Protein AF-0000000067789884 (afdb_homodimer)

Solvent-accessible surface area (backbone atoms only — not comparable to full-atom values): 16450 Å² total; per-residue (Å²): 125,86,71,76,70,55,71,71,69,65,64,46,50,73,68,52,44,54,49,39,55,49,56,52,46,54,50,50,53,19,48,59,32,35,32,69,19,35,45,62,39,51,63,68,36,42,29,80,82,62,21,34,38,45,42,49,85,41,87,60,74,42,70,42,46,67,63,51,49,52,52,43,59,73,47,46,66,68,43,41,36,92,56,69,47,81,42,76,73,44,70,54,72,44,75,56,30,34,38,40,38,33,36,40,37,32,62,37,85,78,50,77,45,47,28,42,37,40,38,32,33,32,55,55,89,94,38,77,22,29,36,32,42,36,45,33,60,50,26,51,77,77,54,84,65,65,63,72,77,66,72,106,126,85,71,75,69,56,70,71,69,64,64,46,49,72,69,51,44,54,50,40,53,50,56,50,47,55,52,49,54,19,48,58,32,34,31,68,19,35,43,63,37,50,62,69,36,40,30,79,83,63,20,34,38,44,42,48,88,38,88,60,74,43,69,42,46,69,62,50,49,53,52,43,59,73,46,46,66,70,43,38,37,94,56,68,47,82,42,76,73,43,70,54,72,45,74,57,31,33,37,39,37,32,36,40,39,31,62,38,84,83,48,78,45,48,29,43,35,41,38,32,34,35,54,55,90,96,39,77,24,29,37,32,41,35,46,35,60,50,28,51,75,79,53,83,63,65,63,70,80,67,70,109

pLDDT: mean 89.46, std 14.08, range [30.08, 98.81]

Foldseek 3Di:
DPPDAPPVLVPQDPVRVVVLVVVVVLVVVCVVCVQQQHNVSQLVQADQPWAWEAEPLDPDIDTHSVVVVVVSVVSRNPKHFPDKDWANWDWDDDDFKIKIWTWMFTDIPQDTATWTKIFIWGDDPNDIHTRYIYTHHDPCVPDDDPDPVRRD/DPPDAPPVLVPDDPVRVVVLVVVVVLVVVCVVCVQQQHNVSQLVQADQPWAWEAEPLDPDIDTHSVVVVVVSVVSRNPKHFPDKDWANWDWDDDDFKIKIWTWMFTDIPQDTATWTKIFIWGDDPPDIHTRYIYTHHDPCVPDDDDDPVRRD

Secondary structure (DSSP, 8-state):
------HHHHT--HHHHHHHHHHHHHHHHHHHHHTBT-THHHHHHB-TTT-EEEETT-SS-B--HHHHHHHHHHHTTT-BBS--EEEEEEEEEETTEEEEEEEEEEEBSS-EEEEEEEEEEEEETTEEEEEEEEEEESSGGG--PPPHHHH-/------HHHHT--HHHHHHHHHHHHHHHHHHHHHTBT-THHHHHHB-TTT-EEEETT-SS-B--HHHHHHHHHHHTTT-BBS--EEEEEEEEEETTEEEEEEEEEEEBSS-EEEEEEEEEEEEETTEEEEEEEEEEESSGGG--PPPHHHH-

InterPro domains:
  IPR027843 Domain of unknown function DUF4440 [PF14534] (26-130)
  IPR032710 NTF2-like domain superfamily [SSF54427] (23-140)

Structure (mmCIF, N/CA/C/O backbone):
data_AF-0000000067789884-model_v1
#
loop_
_entity.id
_entity.type
_entity.pdbx_description
1 polymer 'DUF4440 domain-containing protein'
#
loop_
_atom_site.group_PDB
_atom_site.id
_atom_site.type_symbol
_atom_site.label_atom_id
_atom_site.label_alt_id
_atom_site.label_comp_id
_atom_site.label_asym_id
_atom_site.label_entity_id
_atom_site.label_seq_id
_atom_site.pdbx_PDB_ins_code
_atom_site.Cartn_x
_atom_site.Cartn_y
_atom_site.Cartn_z
_atom_site.occupancy
_atom_site.B_iso_or_equiv
_atom_site.auth_seq_id
_atom_site.auth_comp_id
_atom_site.auth_asym_id
_atom_site.auth_atom_id
_atom_site.pdbx_PDB_model_num
ATOM 1 N N . MET A 1 1 ? -10.586 6.562 -26.203 1 31.23 1 MET A N 1
ATOM 2 C CA . MET A 1 1 ? -9.508 7.52 -26.438 1 31.23 1 MET A CA 1
ATOM 3 C C . MET A 1 1 ? -8.25 7.121 -25.672 1 31.23 1 MET A C 1
ATOM 5 O O . MET A 1 1 ? -8.328 6.574 -24.578 1 31.23 1 MET A O 1
ATOM 9 N N . SER A 1 2 ? -7.328 6.66 -26.328 1 40 2 SER A N 1
ATOM 10 C CA . SER A 1 2 ? -6.004 6.297 -25.844 1 40 2 SER A CA 1
ATOM 11 C C . SER A 1 2 ? -5.52 7.281 -24.781 1 40 2 SER A C 1
ATOM 13 O O . SER A 1 2 ? -5.348 8.469 -25.062 1 40 2 SER A O 1
ATOM 15 N N . HIS A 1 3 ? -5.973 7.348 -23.625 1 56.66 3 HIS A N 1
ATOM 16 C CA . HIS A 1 3 ? -5.605 8.398 -22.688 1 56.66 3 HIS A CA 1
ATOM 17 C C . HIS A 1 3 ? -4.094 8.477 -22.5 1 56.66 3 HIS A C 1
ATOM 19 O O . HIS A 1 3 ? -3.416 7.445 -22.438 1 56.66 3 HIS A O 1
ATOM 25 N N . ALA A 1 4 ? -3.596 9.555 -22.969 1 65.19 4 ALA A N 1
ATOM 26 C CA . ALA A 1 4 ? -2.17 9.844 -22.859 1 65.19 4 ALA A CA 1
ATOM 27 C C . ALA A 1 4 ? -1.636 9.516 -21.469 1 65.19 4 ALA A C 1
ATOM 29 O O . ALA A 1 4 ? -2.334 9.695 -20.469 1 65.19 4 ALA A O 1
ATOM 30 N N . LEU A 1 5 ? -0.525 8.656 -21.5 1 70.69 5 LEU A N 1
ATOM 31 C CA . LEU A 1 5 ? 0.146 8.336 -20.234 1 70.69 5 LEU A CA 1
ATOM 32 C C . LEU A 1 5 ? 0.482 9.609 -19.469 1 70.69 5 LEU A C 1
ATOM 34 O O . LEU A 1 5 ? 0.801 10.641 -20.062 1 70.69 5 LEU A O 1
ATOM 38 N N . PRO A 1 6 ? 0.275 9.578 -18.219 1 78.62 6 PRO A N 1
ATOM 39 C CA . PRO A 1 6 ? 0.767 10.68 -17.406 1 78.62 6 PRO A CA 1
ATOM 40 C C . PRO A 1 6 ? 2.24 10.992 -17.656 1 78.62 6 PRO A C 1
ATOM 42 O O . PRO A 1 6 ? 2.977 10.148 -18.156 1 78.62 6 PRO A O 1
ATOM 45 N N . ILE A 1 7 ? 2.652 12.195 -17.328 1 79.94 7 ILE A N 1
ATOM 46 C CA . ILE A 1 7 ? 3.973 12.727 -17.656 1 79.94 7 ILE A CA 1
ATOM 47 C C . ILE A 1 7 ? 5.051 11.805 -17.078 1 79.94 7 ILE A C 1
ATOM 49 O O . ILE A 1 7 ? 6.051 11.531 -17.75 1 79.94 7 ILE A O 1
ATOM 53 N N . TYR A 1 8 ? 4.941 11.328 -15.953 1 88.81 8 TYR A N 1
ATOM 54 C CA . TYR A 1 8 ? 5.938 10.461 -15.336 1 88.81 8 TYR A CA 1
ATOM 55 C C . TYR A 1 8 ? 6.172 9.211 -16.172 1 88.81 8 TYR A C 1
ATOM 57 O O . TYR A 1 8 ? 7.316 8.836 -16.438 1 88.81 8 TYR A O 1
ATOM 65 N N . GLU A 1 9 ? 5.117 8.555 -16.562 1 91.19 9 GLU A N 1
ATOM 66 C CA . GLU A 1 9 ? 5.223 7.316 -17.328 1 91.19 9 GLU A CA 1
ATOM 67 C C . GLU A 1 9 ? 5.77 7.578 -18.734 1 91.19 9 GLU A C 1
ATOM 69 O O . GLU A 1 9 ? 6.441 6.723 -19.312 1 91.19 9 GLU A O 1
ATOM 74 N N . GLN A 1 10 ? 5.465 8.758 -19.188 1 89.69 10 GLN A N 1
ATOM 75 C CA . GLN A 1 10 ? 5.984 9.148 -20.5 1 89.69 10 GLN A CA 1
ATOM 76 C C . GLN A 1 10 ? 7.504 9.273 -20.469 1 89.69 10 GLN A C 1
ATOM 78 O O . GLN A 1 10 ? 8.164 9.102 -21.5 1 89.69 10 GLN A O 1
ATOM 83 N N . ASN A 1 11 ? 8.031 9.57 -19.312 1 91.25 11 ASN A N 1
ATOM 84 C CA . ASN A 1 11 ? 9.453 9.859 -19.203 1 91.25 11 ASN A CA 1
ATOM 85 C C . ASN A 1 11 ? 10.25 8.625 -18.797 1 91.25 11 ASN A C 1
ATOM 87 O O . ASN A 1 11 ? 11.43 8.719 -18.469 1 91.25 11 ASN A O 1
ATOM 91 N N . TYR A 1 12 ? 9.57 7.477 -18.875 1 93.62 12 TYR A N 1
ATOM 92 C CA . TYR A 1 12 ? 10.328 6.246 -18.672 1 93.62 12 TYR A CA 1
ATOM 93 C C . TYR A 1 12 ? 11.477 6.145 -19.672 1 93.62 12 TYR A C 1
ATOM 95 O O . TYR A 1 12 ? 11.297 6.426 -20.859 1 93.62 12 TYR A O 1
ATOM 103 N N . SER A 1 13 ? 12.664 5.781 -19.188 1 95 13 SER A N 1
ATOM 104 C CA . SER A 1 13 ? 13.703 5.344 -20.125 1 95 13 SER A CA 1
ATOM 105 C C . SER A 1 13 ? 13.297 4.055 -20.828 1 95 13 SER A C 1
ATOM 107 O O . SER A 1 13 ? 12.312 3.416 -20.453 1 95 13 SER A O 1
ATOM 109 N N . ASP A 1 14 ? 14.039 3.619 -21.797 1 96.06 14 ASP A N 1
ATOM 110 C CA . ASP A 1 14 ? 13.75 2.371 -22.484 1 96.06 14 ASP A CA 1
ATOM 111 C C . ASP A 1 14 ? 13.797 1.183 -21.531 1 96.06 14 ASP A C 1
ATOM 113 O O . ASP A 1 14 ? 12.953 0.289 -21.594 1 96.06 14 ASP A O 1
ATOM 117 N N . GLU A 1 15 ? 14.789 1.233 -20.688 1 95.12 15 GLU A N 1
ATOM 118 C CA . GLU A 1 15 ? 14.938 0.163 -19.703 1 95.12 15 GLU A CA 1
ATOM 119 C C . GLU A 1 15 ? 13.766 0.154 -18.719 1 95.12 15 GLU A C 1
ATOM 121 O O . GLU A 1 15 ? 13.234 -0.908 -18.391 1 95.12 15 GLU A O 1
ATOM 126 N N . GLU A 1 16 ? 13.383 1.316 -18.281 1 94.94 16 GLU A N 1
ATOM 127 C CA . GLU A 1 16 ? 12.258 1.436 -17.359 1 94.94 16 GLU A CA 1
ATOM 128 C C . GLU A 1 16 ? 10.953 0.99 -18.016 1 94.94 16 GLU A C 1
ATOM 130 O O . GLU A 1 16 ? 10.125 0.342 -17.375 1 94.94 16 GLU A O 1
ATOM 135 N N . ARG A 1 17 ? 10.805 1.32 -19.234 1 96.81 17 ARG A N 1
ATOM 136 C CA . ARG A 1 17 ? 9.594 0.948 -19.969 1 96.81 17 ARG A CA 1
ATOM 137 C C . ARG A 1 17 ? 9.508 -0.564 -20.141 1 96.81 17 ARG A C 1
ATOM 139 O O . ARG A 1 17 ? 8.438 -1.152 -19.969 1 96.81 17 ARG A O 1
ATOM 146 N N . THR A 1 18 ? 10.594 -1.149 -20.516 1 97.56 18 THR A N 1
ATOM 147 C CA . THR A 1 18 ? 10.633 -2.6 -20.672 1 97.56 18 THR A CA 1
ATOM 148 C C . THR A 1 18 ? 10.289 -3.289 -19.359 1 97.56 18 THR A C 1
ATOM 150 O O . THR A 1 18 ? 9.492 -4.223 -19.328 1 97.56 18 THR A O 1
ATOM 153 N N . LEU A 1 19 ? 10.883 -2.811 -18.312 1 97.31 19 LEU A N 1
ATOM 154 C CA . LEU A 1 19 ? 10.617 -3.367 -16.984 1 97.31 19 LEU A CA 1
ATOM 155 C C . LEU A 1 19 ? 9.156 -3.17 -16.594 1 97.31 19 LEU A C 1
ATOM 157 O O . LEU A 1 19 ? 8.508 -4.098 -16.109 1 97.31 19 LEU A O 1
ATOM 161 N N . ALA A 1 20 ? 8.672 -1.975 -16.812 1 97.69 20 ALA A N 1
ATOM 162 C CA . ALA A 1 20 ? 7.285 -1.671 -16.484 1 97.69 20 ALA A CA 1
ATOM 163 C C . ALA A 1 20 ? 6.332 -2.607 -17.219 1 97.69 20 ALA A C 1
ATOM 165 O O . ALA A 1 20 ? 5.418 -3.178 -16.609 1 97.69 20 ALA A O 1
ATOM 166 N N . ASN A 1 21 ? 6.555 -2.781 -18.469 1 98 21 ASN A N 1
ATOM 167 C CA . ASN A 1 21 ? 5.715 -3.676 -19.25 1 98 21 ASN A CA 1
ATOM 168 C C . ASN A 1 21 ? 5.77 -5.105 -18.719 1 98 21 ASN A C 1
ATOM 170 O O . ASN A 1 21 ? 4.746 -5.793 -18.672 1 98 21 ASN A O 1
ATOM 174 N N . HIS A 1 22 ? 6.902 -5.473 -18.344 1 98.38 22 HIS A N 1
ATOM 175 C CA . HIS A 1 22 ? 7.07 -6.828 -17.828 1 98.38 22 HIS A CA 1
ATOM 176 C C . HIS A 1 22 ? 6.312 -7.02 -16.516 1 98.38 22 HIS A C 1
ATOM 178 O O . HIS A 1 22 ? 5.527 -7.961 -16.391 1 98.38 22 HIS A O 1
ATOM 184 N N . LEU A 1 23 ? 6.508 -6.164 -15.539 1 98.56 23 LEU A N 1
ATOM 185 C CA . LEU A 1 23 ? 5.891 -6.289 -14.219 1 98.56 23 LEU A CA 1
ATOM 186 C C . LEU A 1 23 ? 4.379 -6.121 -14.312 1 98.56 23 LEU A C 1
ATOM 188 O O . LEU A 1 23 ? 3.629 -6.84 -13.641 1 98.56 23 LEU A O 1
ATOM 192 N N . ILE A 1 24 ? 3.936 -5.191 -15.109 1 98.62 24 ILE A N 1
ATOM 193 C CA . ILE A 1 24 ? 2.506 -5.023 -15.344 1 98.62 24 ILE A CA 1
ATOM 194 C C . ILE A 1 24 ? 1.939 -6.285 -15.984 1 98.62 24 ILE A C 1
ATOM 196 O O . ILE A 1 24 ? 0.845 -6.734 -15.633 1 98.62 24 ILE A O 1
ATOM 200 N N . GLY A 1 25 ? 2.688 -6.832 -16.891 1 98.75 25 GLY A N 1
ATOM 201 C CA . GLY A 1 25 ? 2.279 -8.086 -17.5 1 98.75 25 GLY A CA 1
ATOM 202 C C . GLY A 1 25 ? 2.125 -9.219 -16.5 1 98.75 25 GLY A C 1
ATOM 203 O O . GLY A 1 25 ? 1.188 -10.016 -16.609 1 98.75 25 GLY A O 1
ATOM 204 N N . LEU A 1 26 ? 3.047 -9.328 -15.586 1 98.69 26 LEU A N 1
ATOM 205 C CA . LEU A 1 26 ? 2.943 -10.336 -14.539 1 98.69 26 LEU A CA 1
ATOM 206 C C . LEU A 1 26 ? 1.671 -10.141 -13.719 1 98.69 26 LEU A C 1
ATOM 208 O O . LEU A 1 26 ? 0.945 -11.102 -13.453 1 98.69 26 LEU A O 1
ATOM 212 N N . GLU A 1 27 ? 1.396 -8.938 -13.336 1 98.81 27 GLU A N 1
ATOM 213 C CA . GLU A 1 27 ? 0.198 -8.617 -12.57 1 98.81 27 GLU A CA 1
ATOM 214 C C . GLU A 1 27 ? -1.067 -8.945 -13.359 1 98.81 27 GLU A C 1
ATOM 216 O O . GLU A 1 27 ? -1.979 -9.586 -12.836 1 98.81 27 GLU A O 1
ATOM 221 N N . LYS A 1 28 ? -1.119 -8.531 -14.586 1 98.69 28 LYS A N 1
ATOM 222 C CA . LYS A 1 28 ? -2.299 -8.766 -15.414 1 98.69 28 LYS A CA 1
ATOM 223 C C . LYS A 1 28 ? -2.523 -10.258 -15.648 1 98.69 28 LYS A C 1
ATOM 225 O O . LYS A 1 28 ? -3.666 -10.719 -15.688 1 98.69 28 LYS A O 1
ATOM 230 N N . SER A 1 29 ? -1.442 -10.977 -15.82 1 98.69 29 SER A N 1
ATOM 231 C CA . SER A 1 29 ? -1.564 -12.422 -15.969 1 98.69 29 SER A CA 1
ATOM 232 C C . SER A 1 29 ? -2.186 -13.055 -14.734 1 98.69 29 SER A C 1
ATOM 234 O O . SER A 1 29 ? -3.021 -13.953 -14.844 1 98.69 29 SER A O 1
ATOM 236 N N . ALA A 1 30 ? -1.765 -12.625 -13.586 1 98.44 30 ALA A N 1
ATOM 237 C CA . ALA A 1 30 ? -2.34 -13.125 -12.344 1 98.44 30 ALA A CA 1
ATOM 238 C C . ALA A 1 30 ? -3.811 -12.727 -12.219 1 98.44 30 ALA A C 1
ATOM 240 O O . ALA A 1 30 ? -4.648 -13.547 -11.828 1 98.44 30 ALA A O 1
ATOM 241 N N . LEU A 1 31 ? -4.152 -11.531 -12.586 1 98.25 31 LEU A N 1
ATOM 242 C CA . LEU A 1 31 ? -5.523 -11.031 -12.523 1 98.25 31 LEU A CA 1
ATOM 243 C C . LEU A 1 31 ? -6.422 -11.82 -13.477 1 98.25 31 LEU A C 1
ATOM 245 O O . LEU A 1 31 ? -7.551 -12.164 -13.133 1 98.25 31 LEU A O 1
ATOM 249 N N . ASP A 1 32 ? -5.914 -12.047 -14.688 1 98.19 32 ASP A N 1
ATOM 250 C CA . ASP A 1 32 ? -6.672 -12.812 -15.672 1 98.19 32 ASP A CA 1
ATOM 251 C C . ASP A 1 32 ? -7.074 -14.172 -15.117 1 98.19 32 ASP A C 1
ATOM 253 O O . ASP A 1 32 ? -8.219 -14.609 -15.289 1 98.19 32 ASP A O 1
ATOM 257 N N . LYS A 1 33 ? -6.156 -14.805 -14.469 1 98 33 LYS A N 1
ATOM 258 C CA . LYS A 1 33 ? -6.449 -16.094 -13.836 1 98 33 LYS A CA 1
ATOM 259 C C . LYS A 1 33 ? -7.41 -15.914 -12.664 1 98 33 LYS A C 1
ATOM 261 O O . LYS A 1 33 ? -8.375 -16.672 -12.531 1 98 33 LYS A O 1
ATOM 266 N N . TRP A 1 34 ? -7.141 -14.945 -11.844 1 96.56 34 TRP A N 1
ATOM 267 C CA . TRP A 1 34 ? -7.934 -14.664 -10.656 1 96.56 34 TRP A CA 1
ATOM 268 C C . TRP A 1 34 ? -9.414 -14.539 -11 1 96.56 34 TRP A C 1
ATOM 270 O O . TRP A 1 34 ? -10.258 -15.18 -10.383 1 96.56 34 TRP A O 1
ATOM 280 N N . PHE A 1 35 ? -9.734 -13.828 -12.031 1 96.94 35 PHE A N 1
ATOM 281 C CA . PHE A 1 35 ? -11.117 -13.523 -12.383 1 96.94 35 PHE A CA 1
ATOM 282 C C . PHE A 1 35 ? -11.742 -14.68 -13.172 1 96.94 35 PHE A C 1
ATOM 284 O O . PHE A 1 35 ? -12.891 -14.594 -13.602 1 96.94 35 PHE A O 1
ATOM 291 N N . LYS A 1 36 ? -11.047 -15.734 -13.375 1 97 36 LYS A N 1
ATOM 292 C CA . LYS A 1 36 ? -11.57 -16.984 -13.914 1 97 36 LYS A CA 1
ATOM 293 C C . LYS A 1 36 ? -11.617 -18.062 -12.844 1 97 36 LYS A C 1
ATOM 295 O O . LYS A 1 36 ? -11.711 -19.266 -13.156 1 97 36 LYS A O 1
ATOM 300 N N . GLY A 1 37 ? -11.391 -17.641 -11.625 1 95.69 37 GLY A N 1
ATOM 301 C CA . GLY A 1 37 ? -11.5 -18.531 -10.477 1 95.69 37 GLY A CA 1
ATOM 302 C C . GLY A 1 37 ? -10.219 -19.297 -10.188 1 95.69 37 GLY A C 1
ATOM 303 O O . GLY A 1 37 ? -10.227 -20.281 -9.445 1 95.69 37 GLY A O 1
ATOM 304 N N . ASP A 1 38 ? -9.141 -18.906 -10.805 1 97.69 38 ASP A N 1
ATOM 305 C CA . ASP A 1 38 ? -7.84 -19.562 -10.68 1 97.69 38 ASP A CA 1
ATOM 306 C C . ASP A 1 38 ? -6.875 -18.703 -9.852 1 97.69 38 ASP A C 1
ATOM 308 O O . ASP A 1 38 ? -6.371 -17.688 -10.328 1 97.69 38 ASP A O 1
ATOM 312 N N . THR A 1 39 ? -6.52 -19.141 -8.633 1 96.94 39 THR A N 1
ATOM 313 C CA . THR A 1 39 ? -5.688 -18.344 -7.73 1 96.94 39 THR A CA 1
ATOM 314 C C . THR A 1 39 ? -4.211 -18.656 -7.945 1 96.94 39 THR A C 1
ATOM 316 O O . THR A 1 39 ? -3.344 -18.047 -7.316 1 96.94 39 THR A O 1
ATOM 319 N N . SER A 1 40 ? -3.863 -19.562 -8.852 1 97.06 40 SER A N 1
ATOM 320 C CA . SER A 1 40 ? -2.49 -20.031 -9.008 1 97.06 40 SER A CA 1
ATOM 321 C C . SER A 1 40 ? -1.586 -18.922 -9.531 1 97.06 40 SER A C 1
ATOM 323 O O . SER A 1 40 ? -0.373 -18.953 -9.312 1 97.06 40 SER A O 1
ATOM 325 N N . GLY A 1 41 ? -2.123 -17.953 -10.266 1 97.56 41 GLY A N 1
ATOM 326 C CA . GLY A 1 41 ? -1.33 -16.828 -10.719 1 97.56 41 GLY A CA 1
ATOM 327 C C . GLY A 1 41 ? -0.678 -16.062 -9.586 1 97.56 41 GLY A C 1
ATOM 328 O O . GLY A 1 41 ? 0.53 -15.82 -9.609 1 97.56 41 GLY A O 1
ATOM 329 N N . TYR A 1 42 ? -1.474 -15.734 -8.562 1 97.19 42 TYR A N 1
ATOM 330 C CA . TYR A 1 42 ? -0.942 -15.008 -7.418 1 97.19 42 TYR A CA 1
ATOM 331 C C . TYR A 1 42 ? -0.094 -15.914 -6.539 1 97.19 42 TYR A C 1
ATOM 333 O O . TYR A 1 42 ? 0.911 -15.477 -5.973 1 97.19 42 TYR A O 1
ATOM 341 N N . GLU A 1 43 ? -0.525 -17.141 -6.469 1 95.31 43 GLU A N 1
ATOM 342 C CA . GLU A 1 43 ? 0.284 -18.078 -5.707 1 95.31 43 GLU A CA 1
ATOM 343 C C . GLU A 1 43 ? 1.709 -18.156 -6.246 1 95.31 43 GLU A C 1
ATOM 345 O O . GLU A 1 43 ? 2.67 -18.219 -5.477 1 95.31 43 GLU A O 1
ATOM 350 N N . SER A 1 44 ? 1.835 -18.141 -7.504 1 95 44 SER A N 1
ATOM 351 C CA . SER A 1 44 ? 3.143 -18.219 -8.148 1 95 44 SER A CA 1
ATOM 352 C C . SER A 1 44 ? 3.867 -16.875 -8.086 1 95 44 SER A C 1
ATOM 354 O O . SER A 1 44 ? 5.098 -16.828 -8.016 1 95 44 SER A O 1
ATOM 356 N N . LEU A 1 45 ? 3.189 -15.789 -8.094 1 97.06 45 LEU A N 1
ATOM 357 C CA . LEU A 1 45 ? 3.754 -14.445 -8.188 1 97.06 45 LEU A CA 1
ATOM 358 C C . LEU A 1 45 ? 4.258 -13.977 -6.828 1 97.06 45 LEU A C 1
ATOM 360 O O . LEU A 1 45 ? 5.25 -13.25 -6.746 1 97.06 45 LEU A O 1
ATOM 364 N N . TRP A 1 46 ? 3.605 -14.352 -5.754 1 96.5 46 TRP A N 1
ATOM 365 C CA . TRP A 1 46 ? 3.953 -13.883 -4.418 1 96.5 46 TRP A CA 1
ATOM 366 C C . TRP A 1 46 ? 5.172 -14.625 -3.881 1 96.5 46 TRP A C 1
ATOM 368 O O . TRP A 1 46 ? 5.312 -15.828 -4.086 1 96.5 46 TRP A O 1
ATOM 378 N N . SER A 1 47 ? 6.023 -13.93 -3.246 1 95.44 47 SER A N 1
ATOM 379 C CA . SER A 1 47 ? 7.277 -14.477 -2.738 1 95.44 47 SER A CA 1
ATOM 380 C C . SER A 1 47 ? 7.031 -15.484 -1.621 1 95.44 47 SER A C 1
ATOM 382 O O . SER A 1 47 ? 6.258 -15.219 -0.699 1 95.44 47 SER A O 1
ATOM 384 N N . GLU A 1 48 ? 7.695 -16.531 -1.609 1 91.5 48 GLU A N 1
ATOM 385 C CA . GLU A 1 48 ? 7.641 -17.516 -0.525 1 91.5 48 GLU A CA 1
ATOM 386 C C . GLU A 1 48 ? 8.602 -17.141 0.598 1 91.5 48 GLU A C 1
ATOM 388 O O . GLU A 1 48 ? 8.516 -17.688 1.702 1 91.5 48 GLU A O 1
ATOM 393 N N . ARG A 1 49 ? 9.414 -16.203 0.342 1 87.75 49 ARG A N 1
ATOM 394 C CA . ARG A 1 49 ? 10.5 -15.883 1.266 1 87.75 49 ARG A CA 1
ATOM 395 C C . ARG A 1 49 ? 10.102 -14.758 2.219 1 87.75 49 ARG A C 1
ATOM 397 O O . ARG A 1 49 ? 10.422 -14.805 3.408 1 87.75 49 ARG A O 1
ATOM 404 N N .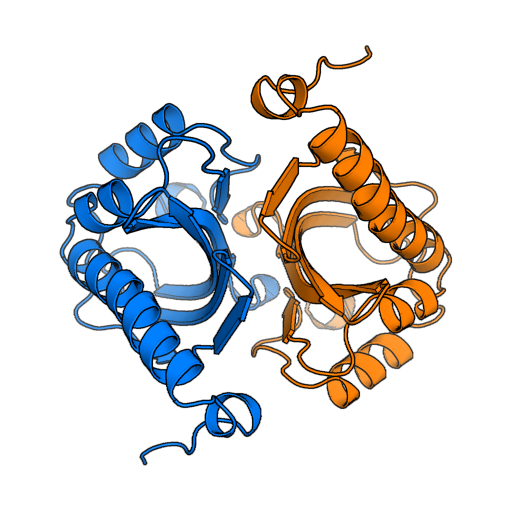 SER A 1 50 ? 9.391 -13.773 1.738 1 87.06 50 SER A N 1
ATOM 405 C CA . SER A 1 50 ? 9.203 -12.586 2.568 1 87.06 50 SER A CA 1
ATOM 406 C C . SER A 1 50 ? 7.887 -11.891 2.238 1 87.06 50 SER A C 1
ATOM 408 O O . SER A 1 50 ? 7.785 -10.664 2.34 1 87.06 50 SER A O 1
ATOM 410 N N . PHE A 1 51 ? 6.895 -12.555 2.059 1 93.56 51 PHE A N 1
ATOM 411 C CA . PHE A 1 51 ? 5.648 -11.961 1.598 1 93.56 51 PHE A CA 1
ATOM 412 C C . PHE A 1 51 ? 4.828 -11.438 2.773 1 93.56 51 PHE A C 1
ATOM 414 O O . PHE A 1 51 ? 4.734 -12.094 3.811 1 93.56 51 PHE A O 1
ATOM 421 N N . THR A 1 52 ? 4.23 -10.211 2.566 1 95.88 52 THR A N 1
ATOM 422 C CA . THR A 1 52 ? 3.244 -9.656 3.484 1 95.88 52 THR A CA 1
ATOM 423 C C . THR A 1 52 ? 2.018 -9.156 2.723 1 95.88 52 THR A C 1
ATOM 425 O O . THR A 1 52 ? 2.096 -8.883 1.521 1 95.88 52 THR A O 1
ATOM 428 N N . TYR A 1 53 ? 0.893 -9.078 3.486 1 95.94 53 TYR A N 1
ATOM 429 C CA . TYR A 1 53 ? -0.374 -8.852 2.801 1 95.94 53 TYR A CA 1
ATOM 430 C C . TYR A 1 53 ? -1.314 -8.016 3.658 1 95.94 53 TYR A C 1
ATOM 432 O O . TYR A 1 53 ? -1.491 -8.289 4.848 1 95.94 53 TYR A O 1
ATOM 440 N N . PHE A 1 54 ? -1.857 -6.906 3.01 1 96.19 54 PHE A N 1
ATOM 441 C CA . PHE A 1 54 ? -2.988 -6.164 3.553 1 96.19 54 PHE A CA 1
ATOM 442 C C . PHE A 1 54 ? -4.203 -6.281 2.643 1 96.19 54 PHE A C 1
ATOM 444 O O . PHE A 1 54 ? -4.086 -6.156 1.421 1 96.19 54 PHE A O 1
ATOM 451 N N . ASP A 1 55 ? -5.352 -6.48 3.312 1 91.25 55 ASP A N 1
ATOM 452 C CA . ASP A 1 55 ? -6.633 -6.43 2.611 1 91.25 55 ASP A CA 1
ATOM 453 C C . ASP A 1 55 ? -7.746 -5.949 3.539 1 91.25 55 ASP A C 1
ATOM 455 O O . ASP A 1 55 ? -7.551 -5.852 4.75 1 91.25 55 ASP A O 1
ATOM 459 N N . ALA A 1 56 ? -8.891 -5.578 2.914 1 80 56 ALA A N 1
ATOM 460 C CA . ALA A 1 56 ? -10.016 -5.039 3.676 1 80 56 ALA A CA 1
ATOM 461 C C . ALA A 1 56 ? -10.633 -6.105 4.57 1 80 56 ALA A C 1
ATOM 463 O O . ALA A 1 56 ? -11.305 -5.789 5.559 1 80 56 ALA A O 1
ATOM 464 N N . VAL A 1 57 ? -10.344 -7.332 4.328 1 76.62 57 VAL A N 1
ATOM 465 C CA . VAL A 1 57 ? -11.062 -8.383 5.035 1 76.62 57 VAL A CA 1
ATOM 466 C C . VAL A 1 57 ? -10.242 -8.859 6.23 1 76.62 57 VAL A C 1
ATOM 468 O O . VAL A 1 57 ? -10.742 -9.578 7.098 1 76.62 57 VAL A O 1
ATOM 471 N N . VAL A 1 58 ? -8.945 -8.484 6.281 1 82.62 58 VAL A N 1
ATOM 472 C CA . VAL A 1 58 ? -8.109 -8.93 7.395 1 82.62 58 VAL A CA 1
ATOM 473 C C . VAL A 1 58 ? -7.891 -7.773 8.367 1 82.62 58 VAL A C 1
ATOM 475 O O . VAL A 1 58 ? -7.727 -6.621 7.953 1 82.62 58 VAL A O 1
ATOM 478 N N . THR A 1 59 ? -7.832 -8.062 9.656 1 88.88 59 THR A N 1
ATOM 479 C CA . THR A 1 59 ? -7.641 -7.051 10.688 1 88.88 59 THR A CA 1
ATOM 480 C C . THR A 1 59 ? -6.156 -6.84 10.969 1 88.88 59 THR A C 1
ATOM 482 O O . THR A 1 59 ? -5.754 -5.789 11.477 1 88.88 59 THR A O 1
ATOM 485 N N . GLU A 1 60 ? -5.367 -7.859 10.703 1 92.31 60 GLU A N 1
ATOM 486 C CA . GLU A 1 60 ? -3.92 -7.785 10.867 1 92.31 60 GLU A CA 1
ATOM 487 C C . GLU A 1 60 ? -3.195 -8.156 9.578 1 92.31 60 GLU A C 1
ATOM 489 O O . GLU A 1 60 ? -3.742 -8.875 8.734 1 92.31 60 GLU A O 1
ATOM 494 N N . ARG A 1 61 ? -2.033 -7.594 9.516 1 95.12 61 ARG A N 1
ATOM 495 C CA . ARG A 1 61 ? -1.221 -7.949 8.359 1 95.12 61 ARG A CA 1
ATOM 496 C C . ARG A 1 61 ? -0.939 -9.445 8.328 1 95.12 61 ARG A C 1
ATOM 498 O O . ARG A 1 61 ? -0.625 -10.047 9.359 1 95.12 61 ARG A O 1
ATOM 505 N N . VAL A 1 62 ? -1.076 -10.055 7.145 1 93.06 62 VAL A N 1
ATOM 506 C CA . VAL A 1 62 ? -0.637 -11.43 6.965 1 93.06 62 VAL A CA 1
ATOM 507 C C . VAL A 1 62 ? 0.865 -11.469 6.691 1 93.06 62 VAL A C 1
ATOM 509 O O . VAL A 1 62 ? 1.347 -10.82 5.758 1 93.06 62 VAL A O 1
ATOM 512 N N . ASP A 1 63 ? 1.642 -12.305 7.391 1 90.88 63 ASP A N 1
ATOM 513 C CA . ASP A 1 63 ? 3.098 -12.188 7.371 1 90.88 63 ASP A CA 1
ATOM 514 C C . ASP A 1 63 ? 3.74 -13.461 6.824 1 90.88 63 ASP A C 1
ATOM 516 O O . ASP A 1 63 ? 4.969 -13.555 6.746 1 90.88 63 ASP A O 1
ATOM 520 N N . ASP A 1 64 ? 2.947 -14.383 6.562 1 82.44 64 ASP A N 1
ATOM 521 C CA . ASP A 1 64 ? 3.625 -15.602 6.125 1 82.44 64 ASP A CA 1
ATOM 522 C C . ASP A 1 64 ? 2.895 -16.234 4.945 1 82.44 64 ASP A C 1
ATOM 524 O O . ASP A 1 64 ? 1.672 -16.125 4.828 1 82.44 64 ASP A O 1
ATOM 528 N N . TYR A 1 65 ? 3.707 -16.875 4.219 1 84.38 65 TYR A N 1
ATOM 529 C CA . TYR A 1 65 ? 3.252 -17.453 2.959 1 84.38 65 TYR A CA 1
ATOM 530 C C . TYR A 1 65 ? 2.236 -18.562 3.201 1 84.38 65 TYR A C 1
ATOM 532 O O . TYR A 1 65 ? 1.271 -18.703 2.447 1 84.38 65 TYR A O 1
ATOM 540 N N . GLU A 1 66 ? 2.346 -19.281 4.258 1 86.69 66 GLU A N 1
ATOM 541 C CA . GLU A 1 66 ? 1.423 -20.375 4.52 1 86.69 66 GLU A CA 1
ATOM 542 C C . GLU A 1 66 ? 0.008 -19.859 4.77 1 86.69 66 GLU A C 1
ATOM 544 O O . GLU A 1 66 ? -0.963 -20.438 4.273 1 86.69 66 GLU A O 1
ATOM 549 N N . THR A 1 67 ? -0.081 -18.812 5.57 1 89 67 THR A N 1
ATOM 550 C CA . THR A 1 67 ? -1.381 -18.219 5.859 1 89 67 THR A CA 1
ATOM 551 C C . THR A 1 67 ? -2.021 -17.688 4.582 1 89 67 THR A C 1
ATOM 553 O O . THR A 1 67 ? -3.209 -17.906 4.336 1 89 67 THR A O 1
ATOM 556 N N . ILE A 1 68 ? -1.24 -17.062 3.768 1 89.88 68 ILE A N 1
ATOM 557 C CA . ILE A 1 68 ? -1.805 -16.469 2.562 1 89.88 68 ILE A CA 1
ATOM 558 C C . ILE A 1 68 ? -2.174 -17.562 1.567 1 89.88 68 ILE A C 1
ATOM 560 O O . ILE A 1 68 ? -3.16 -17.438 0.836 1 89.88 68 ILE A O 1
ATOM 564 N N . LYS A 1 69 ? -1.41 -18.578 1.528 1 89.75 69 LYS A N 1
ATOM 565 C CA . LYS A 1 69 ? -1.741 -19.703 0.676 1 89.75 69 LYS A CA 1
ATOM 566 C C . LYS A 1 69 ? -3.092 -20.312 1.06 1 89.75 69 LYS A C 1
ATOM 568 O O . LYS A 1 69 ? -3.898 -20.641 0.19 1 89.75 69 LYS A O 1
ATOM 573 N N . ALA A 1 70 ? -3.297 -20.484 2.32 1 90.44 70 ALA A N 1
ATOM 574 C CA . ALA A 1 70 ? -4.582 -20.984 2.799 1 90.44 70 ALA A CA 1
ATOM 575 C C . ALA A 1 70 ? -5.723 -20.047 2.393 1 90.44 70 ALA A C 1
ATOM 577 O O . ALA A 1 70 ? -6.797 -20.5 1.997 1 90.44 70 ALA A O 1
ATOM 578 N N . PHE A 1 71 ? -5.465 -18.828 2.473 1 88.31 71 PHE A N 1
ATOM 579 C CA . PHE A 1 71 ? -6.438 -17.828 2.047 1 88.31 71 PHE A CA 1
ATOM 580 C C . PHE A 1 71 ? -6.746 -17.969 0.562 1 88.31 71 PHE A C 1
ATOM 582 O O . PHE A 1 71 ? -7.914 -18.016 0.167 1 88.31 71 PHE A O 1
ATOM 589 N N . LEU A 1 72 ? -5.746 -18.109 -0.262 1 91.75 72 LEU A N 1
ATOM 590 C CA . LEU A 1 72 ? -5.922 -18.281 -1.699 1 91.75 72 LEU A CA 1
ATOM 591 C C . LEU A 1 72 ? -6.738 -19.531 -1.993 1 91.75 72 LEU A C 1
ATOM 593 O O . LEU A 1 72 ? -7.633 -19.516 -2.844 1 91.75 72 LEU A O 1
ATOM 597 N N . LYS A 1 73 ? -6.43 -20.594 -1.285 1 92.44 73 LYS A N 1
ATOM 598 C CA . LYS A 1 73 ? -7.156 -21.844 -1.466 1 92.44 73 LYS A CA 1
ATOM 599 C C . LYS A 1 73 ? -8.633 -21.672 -1.131 1 92.44 73 LYS A C 1
ATOM 601 O O . LYS A 1 73 ? -9.5 -22.234 -1.808 1 92.44 73 LYS A O 1
ATOM 606 N N . SER A 1 74 ? -8.891 -20.922 -0.169 1 90.62 74 SER A N 1
ATOM 607 C CA . SER A 1 74 ? -10.266 -20.719 0.274 1 90.62 74 SER A CA 1
ATOM 608 C C . SER A 1 74 ? -11.078 -19.953 -0.767 1 90.62 74 SER A C 1
ATOM 610 O O . SER A 1 74 ? -12.305 -20.047 -0.804 1 90.62 74 SER A O 1
ATOM 612 N N . ILE A 1 75 ? -10.461 -19.172 -1.614 1 89 75 ILE A N 1
ATOM 613 C CA . ILE A 1 75 ? -11.133 -18.344 -2.611 1 89 75 ILE A CA 1
ATOM 614 C C . ILE A 1 75 ? -11.117 -19.062 -3.965 1 89 75 ILE A C 1
ATOM 616 O O . ILE A 1 75 ? -11.875 -18.688 -4.871 1 89 75 ILE A O 1
ATOM 620 N N . ASP A 1 76 ? -10.289 -20.047 -4.102 1 93.44 76 ASP A N 1
ATOM 621 C CA . ASP A 1 76 ? -10.094 -20.734 -5.371 1 93.44 76 ASP A CA 1
ATOM 622 C C . ASP A 1 76 ? -11.422 -21.25 -5.926 1 93.44 76 ASP A C 1
ATOM 624 O O . ASP A 1 76 ? -12.211 -21.859 -5.195 1 93.44 76 ASP A O 1
ATOM 628 N N . GLY A 1 77 ? -11.68 -20.875 -7.188 1 93.5 77 GLY A N 1
ATOM 629 C CA . GLY A 1 77 ? -12.867 -21.328 -7.898 1 93.5 77 GLY A CA 1
ATOM 630 C C . GLY A 1 77 ? -14.117 -20.547 -7.531 1 93.5 77 GLY A C 1
ATOM 631 O O . GLY A 1 77 ? -15.227 -20.938 -7.891 1 93.5 77 GLY A O 1
ATOM 632 N N . LYS A 1 78 ? -13.992 -19.375 -6.863 1 91 78 LYS A N 1
ATOM 633 C CA . LYS A 1 78 ? -15.203 -18.766 -6.32 1 91 78 LYS A CA 1
ATOM 634 C C . LYS A 1 78 ? -15.406 -17.359 -6.883 1 91 78 LYS A C 1
ATOM 636 O O . LYS A 1 78 ? -16.516 -16.828 -6.828 1 91 78 LYS A O 1
ATOM 641 N N . LEU A 1 79 ? -14.414 -16.703 -7.336 1 90.31 79 LEU A N 1
ATOM 642 C CA . LEU A 1 79 ? -14.508 -15.32 -7.785 1 90.31 79 LEU A CA 1
ATOM 643 C C . LEU A 1 79 ? -14.359 -15.234 -9.297 1 90.31 79 LEU A C 1
ATOM 645 O O . LEU A 1 79 ? -13.367 -15.711 -9.859 1 90.31 79 LEU A O 1
ATOM 649 N N . PHE A 1 80 ? -15.352 -14.602 -9.953 1 94.25 80 PHE A N 1
ATOM 650 C CA . PHE A 1 80 ? -15.383 -14.5 -11.406 1 94.25 80 PHE A CA 1
ATOM 651 C C . PHE A 1 80 ? -15.742 -13.078 -11.844 1 94.25 80 PHE A C 1
ATOM 653 O O . PHE A 1 80 ? -16.578 -12.422 -11.219 1 94.25 80 PHE A O 1
ATOM 660 N N . ALA A 1 81 ? -15.133 -12.633 -12.867 1 95.38 81 ALA A N 1
ATOM 661 C CA . ALA A 1 81 ? -15.492 -11.398 -13.562 1 95.38 81 ALA A CA 1
ATOM 662 C C . ALA A 1 81 ? -15.234 -11.516 -15.062 1 95.38 81 ALA A C 1
ATOM 664 O O . ALA A 1 81 ? -14.227 -12.094 -15.484 1 95.38 81 ALA A O 1
ATOM 665 N N . ASP A 1 82 ? -16.094 -10.898 -15.875 1 95.06 82 ASP A N 1
ATOM 666 C CA . ASP A 1 82 ? -15.961 -10.953 -17.328 1 95.06 82 ASP A CA 1
ATOM 667 C C . ASP A 1 82 ? -14.844 -10.023 -17.812 1 95.06 82 ASP A C 1
ATOM 669 O O . ASP A 1 82 ? -14.234 -10.273 -18.844 1 95.06 82 ASP A O 1
ATOM 673 N N . SER A 1 83 ? -14.734 -8.977 -17.094 1 96.25 83 SER A N 1
ATOM 674 C CA . SER A 1 83 ? -13.727 -7.973 -17.422 1 96.25 83 SER A CA 1
ATOM 675 C C . SER A 1 83 ? -13.336 -7.148 -16.203 1 96.25 83 SER A C 1
ATOM 677 O O . SER A 1 83 ? -13.969 -7.258 -15.148 1 96.25 83 SER A O 1
ATOM 679 N N . TYR A 1 84 ? -12.242 -6.48 -16.297 1 97.75 84 TYR A N 1
ATOM 680 C CA . TYR A 1 84 ? -11.82 -5.531 -15.281 1 97.75 84 TYR A CA 1
ATOM 681 C C . TYR A 1 84 ? -11.133 -4.324 -15.898 1 97.75 84 TYR A C 1
ATOM 683 O O . TYR A 1 84 ? -10.625 -4.402 -17.016 1 97.75 84 TYR A O 1
ATOM 691 N N . ASP A 1 85 ? -11.211 -3.215 -15.203 1 97.69 85 ASP A N 1
ATOM 692 C CA . ASP A 1 85 ? -10.461 -2.018 -15.578 1 97.69 85 ASP A CA 1
ATOM 693 C C . ASP A 1 85 ? -9.188 -1.886 -14.75 1 97.69 85 ASP A C 1
ATOM 695 O O . ASP A 1 85 ? -9.234 -1.905 -13.523 1 97.69 85 ASP A O 1
ATOM 699 N N . PHE A 1 86 ? -8.086 -1.885 -15.414 1 97.88 86 PHE A N 1
ATOM 700 C CA . PHE A 1 86 ? -6.75 -1.686 -14.867 1 97.88 86 PHE A CA 1
ATOM 701 C C . PHE A 1 86 ? -6.266 -0.263 -15.133 1 97.88 86 PHE A C 1
ATOM 703 O O . PHE A 1 86 ? -5.656 0.011 -16.172 1 97.88 86 PHE A O 1
ATOM 710 N N . LEU A 1 87 ? -6.43 0.645 -14.117 1 96.75 87 LEU A N 1
ATOM 711 C CA . LEU A 1 87 ? -6.348 2.07 -14.414 1 96.75 87 LEU A CA 1
ATOM 712 C C . LEU A 1 87 ? -5.09 2.682 -13.805 1 96.75 87 LEU A C 1
ATOM 714 O O . LEU A 1 87 ? -4.727 2.363 -12.672 1 96.75 87 LEU A O 1
ATOM 718 N N . ASN A 1 88 ? -4.352 3.471 -14.57 1 95 88 ASN A N 1
ATOM 719 C CA . ASN A 1 88 ? -3.246 4.344 -14.195 1 95 88 ASN A CA 1
ATOM 720 C C . ASN A 1 88 ? -2.117 3.561 -13.531 1 95 88 ASN A C 1
ATOM 722 O O . ASN A 1 88 ? -1.664 3.922 -12.438 1 95 88 ASN A O 1
ATOM 726 N N . PRO A 1 89 ? -1.693 2.49 -14.18 1 97.56 89 PRO A N 1
ATOM 727 C CA . PRO A 1 89 ? -0.561 1.772 -13.594 1 97.56 89 PRO A CA 1
ATOM 728 C C . PRO A 1 89 ? 0.721 2.604 -13.578 1 97.56 89 PRO A C 1
ATOM 730 O O . PRO A 1 89 ? 1.021 3.297 -14.555 1 97.56 89 PRO A O 1
ATOM 733 N N . ARG A 1 90 ? 1.415 2.609 -12.531 1 96.75 90 ARG A N 1
ATOM 734 C CA . ARG A 1 90 ? 2.723 3.244 -12.398 1 96.75 90 ARG A CA 1
ATOM 735 C C . ARG A 1 90 ? 3.742 2.281 -11.797 1 96.75 90 ARG A C 1
ATOM 737 O O . ARG A 1 90 ? 3.447 1.588 -10.82 1 96.75 90 ARG A O 1
ATOM 744 N N . ILE A 1 91 ? 4.871 2.238 -12.461 1 97.75 91 ILE A N 1
ATOM 745 C CA . ILE A 1 91 ? 6.02 1.516 -11.922 1 97.75 91 ILE A CA 1
ATOM 746 C C . ILE A 1 91 ? 7.098 2.506 -11.492 1 97.75 91 ILE A C 1
ATOM 748 O O . ILE A 1 91 ? 7.465 3.402 -12.258 1 97.75 91 ILE A O 1
ATOM 752 N N . GLN A 1 92 ? 7.512 2.432 -10.281 1 96.75 92 GLN A N 1
ATOM 753 C CA . GLN A 1 92 ? 8.719 3.076 -9.781 1 96.75 92 GLN A CA 1
ATOM 754 C C . GLN A 1 92 ? 9.742 2.043 -9.312 1 96.75 92 GLN A C 1
ATOM 756 O O . GLN A 1 92 ? 9.445 1.211 -8.453 1 96.75 92 GLN A O 1
ATOM 761 N N . ALA A 1 93 ? 10.922 2.07 -9.953 1 95.75 93 ALA A N 1
ATOM 762 C CA . ALA A 1 93 ? 11.852 0.962 -9.719 1 95.75 93 ALA A CA 1
ATOM 763 C C . ALA A 1 93 ? 13.281 1.464 -9.594 1 95.75 93 ALA A C 1
ATOM 765 O O . ALA A 1 93 ? 13.664 2.455 -10.219 1 95.75 93 ALA A O 1
ATOM 766 N N . VAL A 1 94 ? 13.992 0.761 -8.664 1 92.12 94 VAL A N 1
ATOM 767 C CA . VAL A 1 94 ? 15.438 0.948 -8.586 1 92.12 94 VAL A CA 1
ATOM 768 C C . VAL A 1 94 ? 16.109 -0.375 -8.227 1 92.12 94 VAL A C 1
ATOM 770 O O . VAL A 1 94 ? 15.727 -1.028 -7.25 1 92.12 94 VAL A O 1
ATOM 773 N N . ASN A 1 95 ? 17.141 -0.815 -8.914 1 88.69 95 ASN A N 1
ATOM 774 C CA . ASN A 1 95 ? 18.141 -1.851 -8.633 1 88.69 95 ASN A CA 1
ATOM 775 C C . ASN A 1 95 ? 17.484 -3.098 -8.039 1 88.69 95 ASN A C 1
ATOM 777 O O . ASN A 1 95 ? 17.906 -3.586 -6.992 1 88.69 95 ASN A O 1
ATOM 781 N N . GLY A 1 96 ? 16.438 -3.707 -8.555 1 94 96 GLY A N 1
ATOM 782 C CA . GLY A 1 96 ? 15.922 -5.012 -8.164 1 94 96 GLY A CA 1
ATOM 783 C C . GLY A 1 96 ? 14.656 -4.934 -7.34 1 94 96 GLY A C 1
ATOM 784 O O . GLY A 1 96 ? 14.164 -5.949 -6.844 1 94 96 GLY A O 1
ATOM 785 N N . MET A 1 97 ? 14.188 -3.82 -7.07 1 97.31 97 MET A N 1
ATOM 786 C CA . MET A 1 97 ? 12.906 -3.619 -6.402 1 97.31 97 MET A CA 1
ATOM 787 C C . MET A 1 97 ? 12.039 -2.625 -7.168 1 97.31 97 MET A C 1
ATOM 789 O O . MET A 1 97 ? 12.562 -1.749 -7.863 1 97.31 97 MET A O 1
ATOM 793 N N . ALA A 1 98 ? 10.758 -2.824 -7.156 1 98 98 ALA A N 1
ATOM 794 C CA . ALA A 1 98 ? 9.805 -1.97 -7.863 1 98 98 ALA A CA 1
ATOM 795 C C . ALA A 1 98 ? 8.453 -1.943 -7.152 1 98 98 ALA A C 1
ATOM 797 O O . ALA A 1 98 ? 8.07 -2.916 -6.5 1 98 98 ALA A O 1
ATOM 798 N N . VAL A 1 99 ? 7.797 -0.83 -7.254 1 98.56 99 VAL A N 1
ATOM 799 C CA . VAL A 1 99 ? 6.418 -0.743 -6.781 1 98.56 99 VAL A CA 1
ATOM 800 C C . VAL A 1 99 ? 5.484 -0.491 -7.961 1 98.56 99 VAL A C 1
ATOM 802 O O . VAL A 1 99 ? 5.742 0.382 -8.797 1 98.56 99 VAL A O 1
ATOM 805 N N . LEU A 1 100 ? 4.512 -1.304 -8.07 1 98.75 100 LEU A N 1
ATOM 806 C CA . LEU A 1 100 ? 3.377 -1.088 -8.961 1 98.75 100 LEU A CA 1
ATOM 807 C C . LEU A 1 100 ? 2.164 -0.584 -8.188 1 98.75 100 LEU A C 1
ATOM 809 O O . LEU A 1 100 ? 1.746 -1.208 -7.211 1 98.75 100 LEU A O 1
ATOM 813 N N . THR A 1 101 ? 1.636 0.568 -8.531 1 98.44 101 THR A N 1
ATOM 814 C CA . THR A 1 101 ? 0.365 1.061 -8.008 1 98.44 101 THR A CA 1
ATOM 815 C C . THR A 1 101 ? -0.639 1.266 -9.141 1 98.44 101 THR A C 1
ATOM 817 O O . THR A 1 101 ? -0.273 1.712 -10.227 1 98.44 101 THR A O 1
ATOM 820 N N . TYR A 1 102 ? -1.837 0.913 -8.914 1 98.06 102 TYR A N 1
ATOM 821 C CA . TYR A 1 102 ? -2.918 1.099 -9.875 1 98.06 102 TYR A CA 1
ATOM 822 C C . TYR A 1 102 ? -4.277 0.99 -9.195 1 98.06 102 TYR A C 1
ATOM 824 O O . TYR A 1 102 ? -4.359 0.697 -7.996 1 98.06 102 TYR A O 1
ATOM 832 N N . GLN A 1 103 ? -5.301 1.333 -9.938 1 97.5 103 GLN A N 1
ATOM 833 C CA . GLN A 1 103 ? -6.664 1.145 -9.453 1 97.5 103 GLN A CA 1
ATOM 834 C C . GLN A 1 103 ? -7.402 0.09 -10.273 1 97.5 103 GLN A C 1
ATOM 836 O O . GLN A 1 103 ? -7.27 0.048 -11.5 1 97.5 103 GLN A O 1
ATOM 841 N N . LEU A 1 104 ? -8.078 -0.762 -9.57 1 97.62 104 LEU A N 1
ATOM 842 C CA . LEU A 1 104 ? -8.781 -1.891 -10.172 1 97.62 104 LEU A CA 1
ATOM 843 C C . LEU A 1 104 ? -10.289 -1.748 -10.008 1 97.62 104 LEU A C 1
ATOM 845 O O . LEU A 1 104 ? -10.773 -1.484 -8.906 1 97.62 104 LEU A O 1
ATOM 849 N N . TYR A 1 105 ? -11.031 -1.882 -11.117 1 96.5 105 TYR A N 1
ATOM 850 C CA . TYR A 1 105 ? -12.484 -1.957 -11.117 1 96.5 105 TYR A CA 1
ATOM 851 C C . TYR A 1 105 ? -12.961 -3.234 -11.797 1 96.5 105 TYR A C 1
ATOM 853 O O . TYR A 1 105 ? -12.555 -3.541 -12.922 1 96.5 105 TYR A O 1
ATOM 861 N N . ALA A 1 106 ? -13.719 -3.908 -11.078 1 95.44 106 ALA A N 1
ATOM 862 C CA . ALA A 1 106 ? -14.281 -5.133 -11.633 1 95.44 106 ALA A CA 1
ATOM 863 C C . ALA A 1 106 ? -15.648 -5.441 -11.023 1 95.44 106 ALA A C 1
ATOM 865 O O . ALA A 1 106 ? -15.828 -5.309 -9.805 1 95.44 106 ALA A O 1
ATOM 866 N N . LYS A 1 107 ? -16.562 -5.727 -11.898 1 93 107 LYS A N 1
ATOM 867 C CA . LYS A 1 107 ? -17.844 -6.289 -11.445 1 93 107 LYS A CA 1
ATOM 868 C C . LYS A 1 107 ? -17.766 -7.809 -11.352 1 93 107 LYS A C 1
ATOM 870 O O . LYS A 1 107 ? -17.719 -8.492 -12.383 1 93 107 LYS A O 1
ATOM 875 N N . THR A 1 108 ? -17.781 -8.258 -10.086 1 90.06 108 THR A N 1
ATOM 876 C CA . THR A 1 108 ? -17.688 -9.703 -9.93 1 90.06 108 THR A CA 1
ATOM 877 C C . THR A 1 108 ? -19.047 -10.305 -9.602 1 90.06 108 THR A C 1
ATOM 879 O O . THR A 1 108 ? -20.031 -9.578 -9.438 1 90.06 108 THR A O 1
ATOM 882 N N . ASN A 1 109 ? -19.125 -11.656 -9.617 1 87.81 109 ASN A N 1
ATOM 883 C CA . ASN A 1 109 ? -20.328 -12.391 -9.242 1 87.81 109 ASN A CA 1
ATOM 884 C C . ASN A 1 109 ? -20.625 -12.234 -7.754 1 87.81 109 ASN A C 1
ATOM 886 O O . ASN A 1 109 ? -21.719 -12.594 -7.297 1 87.81 109 ASN A O 1
ATOM 890 N N . ARG A 1 110 ? -19.719 -11.656 -7 1 77.12 110 ARG A N 1
ATOM 891 C CA . ARG A 1 110 ? -19.875 -11.57 -5.551 1 77.12 110 ARG A CA 1
ATOM 892 C C . ARG A 1 110 ? -19.922 -10.117 -5.09 1 77.12 110 ARG A C 1
ATOM 894 O O . ARG A 1 110 ? -20.766 -9.734 -4.289 1 77.12 110 ARG A O 1
ATOM 901 N N . ILE A 1 111 ? -18.953 -9.32 -5.559 1 75.88 111 ILE A N 1
ATOM 902 C CA . ILE A 1 111 ? -18.812 -7.945 -5.098 1 75.88 111 ILE A CA 1
ATOM 903 C C . ILE A 1 111 ? -18.359 -7.055 -6.254 1 75.88 111 ILE A C 1
ATOM 905 O O . ILE A 1 111 ? -17.766 -7.535 -7.219 1 75.88 111 ILE A O 1
ATOM 909 N N . ASP A 1 112 ? -18.75 -5.816 -6.16 1 85.69 112 ASP A N 1
ATOM 910 C CA . ASP A 1 112 ? -18.125 -4.812 -7.012 1 85.69 112 ASP A CA 1
ATOM 911 C C . ASP A 1 112 ? -16.781 -4.367 -6.434 1 85.69 112 ASP A C 1
ATOM 913 O O . ASP A 1 112 ? -16.719 -3.781 -5.348 1 85.69 112 ASP A O 1
ATOM 917 N N . MET A 1 113 ? -15.805 -4.672 -7.168 1 88.81 113 MET A N 1
ATOM 918 C CA . MET A 1 113 ? -14.453 -4.359 -6.715 1 88.81 113 MET A CA 1
ATOM 919 C C . MET A 1 113 ? -14.031 -2.971 -7.184 1 88.81 113 MET A C 1
ATOM 921 O O . MET A 1 113 ? -14.117 -2.66 -8.375 1 88.81 113 MET A O 1
ATOM 925 N N . GLU A 1 114 ? -13.688 -2.109 -6.324 1 93.81 114 GLU A N 1
ATOM 926 C CA . GLU A 1 114 ? -13.016 -0.828 -6.516 1 93.81 114 GLU A CA 1
ATOM 927 C C . GLU A 1 114 ? -11.852 -0.663 -5.543 1 93.81 114 GLU A C 1
ATOM 929 O O . GLU A 1 114 ? -12.055 -0.274 -4.391 1 93.81 114 GLU A O 1
ATOM 934 N N . TYR A 1 115 ? -10.664 -0.962 -6.09 1 95.62 115 TYR A N 1
ATOM 935 C CA . TYR A 1 115 ? -9.539 -1.098 -5.168 1 95.62 115 TYR A CA 1
ATOM 936 C C . TYR A 1 115 ? -8.367 -0.239 -5.609 1 95.62 115 TYR A C 1
ATOM 938 O O . TYR 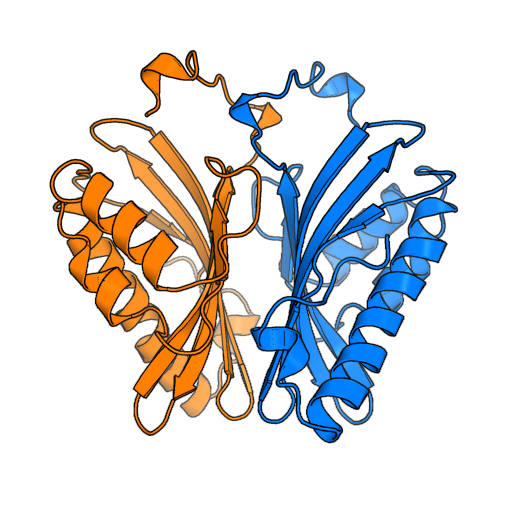A 1 115 ? -8.094 -0.114 -6.809 1 95.62 115 TYR A O 1
ATOM 946 N N . ASN A 1 116 ? -7.719 0.435 -4.645 1 97.12 116 ASN A N 1
ATOM 947 C CA . ASN A 1 116 ? -6.316 0.811 -4.781 1 97.12 116 ASN A CA 1
ATOM 948 C C . ASN A 1 116 ? -5.391 -0.386 -4.574 1 97.12 116 ASN A C 1
ATOM 950 O O . ASN A 1 116 ? -5.457 -1.052 -3.539 1 97.12 116 ASN A O 1
ATOM 954 N N . VAL A 1 117 ? -4.535 -0.704 -5.547 1 98.25 117 VAL A N 1
ATOM 955 C CA . VAL A 1 117 ? -3.678 -1.88 -5.449 1 98.25 117 VAL A CA 1
ATOM 956 C C . VAL A 1 117 ? -2.213 -1.449 -5.402 1 98.25 117 VAL A C 1
ATOM 958 O O . VAL A 1 117 ? -1.782 -0.61 -6.199 1 98.25 117 VAL A O 1
ATOM 961 N N . ILE A 1 118 ? -1.457 -1.963 -4.469 1 98.62 118 ILE A N 1
ATOM 962 C CA . ILE A 1 118 ? -0.025 -1.741 -4.305 1 98.62 118 ILE A CA 1
ATOM 963 C C . ILE A 1 118 ? 0.709 -3.08 -4.32 1 98.62 118 ILE A C 1
ATOM 965 O O . ILE A 1 118 ? 0.487 -3.928 -3.453 1 98.62 118 ILE A O 1
ATOM 969 N N . GLU A 1 119 ? 1.544 -3.316 -5.254 1 98.81 119 GLU A N 1
ATOM 970 C CA . GLU A 1 119 ? 2.377 -4.508 -5.363 1 98.81 119 GLU A CA 1
ATOM 971 C C . GLU A 1 119 ? 3.861 -4.152 -5.309 1 98.81 119 GLU A C 1
ATOM 973 O O . GLU A 1 119 ? 4.359 -3.418 -6.164 1 98.81 119 GLU A O 1
ATOM 978 N N . ILE A 1 120 ? 4.539 -4.668 -4.328 1 98.62 120 ILE A N 1
ATOM 979 C CA . ILE A 1 120 ? 5.977 -4.445 -4.234 1 98.62 120 ILE A CA 1
ATOM 980 C C . ILE A 1 120 ? 6.723 -5.652 -4.805 1 98.62 120 ILE A C 1
ATOM 982 O O . ILE A 1 120 ? 6.637 -6.754 -4.262 1 98.62 120 ILE A O 1
ATOM 986 N N . PHE A 1 121 ? 7.445 -5.395 -5.832 1 98.5 121 PHE A N 1
ATOM 987 C CA . PHE A 1 121 ? 8.219 -6.441 -6.496 1 98.5 121 PHE A CA 1
ATOM 988 C C . PHE A 1 121 ? 9.664 -6.434 -6.016 1 98.5 121 PHE A C 1
ATOM 990 O O . PHE A 1 121 ? 10.242 -5.371 -5.789 1 98.5 121 PHE A O 1
ATOM 997 N N . GLN A 1 122 ? 10.227 -7.566 -5.891 1 97.69 122 GLN A N 1
ATOM 998 C CA . GLN A 1 122 ? 11.648 -7.758 -5.652 1 97.69 122 GLN A CA 1
ATOM 999 C C . GLN A 1 122 ? 12.211 -8.875 -6.527 1 97.69 122 GLN A C 1
ATOM 1001 O O . GLN A 1 122 ? 11.562 -9.914 -6.703 1 97.69 122 GLN A O 1
ATOM 1006 N N . LYS A 1 123 ? 13.336 -8.578 -7.074 1 96.12 123 LYS A N 1
ATOM 1007 C CA . LYS A 1 123 ? 14.008 -9.625 -7.844 1 96.12 123 LYS A CA 1
ATOM 1008 C C . LYS A 1 123 ? 14.586 -10.695 -6.926 1 96.12 123 LYS A C 1
ATOM 1010 O O . LYS A 1 123 ? 15.336 -10.391 -6 1 96.12 123 LYS A O 1
ATOM 1015 N N . GLU A 1 124 ? 14.125 -11.836 -7.051 1 94.31 124 GLU A N 1
ATOM 1016 C CA . GLU A 1 124 ? 14.656 -13.023 -6.395 1 94.31 124 GLU A CA 1
ATOM 1017 C C . GLU A 1 124 ? 15.312 -13.961 -7.398 1 94.31 124 GLU A C 1
ATOM 1019 O O . GLU A 1 124 ? 14.633 -14.625 -8.18 1 94.31 124 GLU A O 1
ATOM 1024 N N . ASP A 1 125 ? 16.656 -13.961 -7.336 1 90 125 ASP A N 1
ATOM 1025 C CA . ASP A 1 125 ? 17.422 -14.656 -8.367 1 90 125 ASP A CA 1
ATOM 1026 C C . ASP A 1 125 ? 17.078 -14.117 -9.758 1 90 125 ASP A C 1
ATOM 1028 O O . ASP A 1 125 ? 17.281 -12.938 -10.039 1 90 125 ASP A O 1
ATOM 1032 N N . ASP A 1 126 ? 16.469 -14.836 -10.617 1 90.12 126 ASP A N 1
ATOM 1033 C CA . ASP A 1 126 ? 16.234 -14.375 -11.984 1 90.12 126 ASP A CA 1
ATOM 1034 C C . ASP A 1 126 ? 14.75 -14.07 -12.211 1 90.12 126 ASP A C 1
ATOM 1036 O O . ASP A 1 126 ? 14.344 -13.781 -13.336 1 90.12 126 ASP A O 1
ATOM 1040 N N . ASN A 1 127 ? 14.039 -14.016 -11.094 1 95.44 127 ASN A N 1
ATOM 1041 C CA . ASN A 1 127 ? 12.602 -13.805 -11.242 1 95.44 127 ASN A CA 1
ATOM 1042 C C . ASN A 1 127 ? 12.109 -12.656 -10.367 1 95.44 127 ASN A C 1
ATOM 1044 O O . ASN A 1 127 ? 12.641 -12.43 -9.281 1 95.44 127 ASN A O 1
ATOM 1048 N N . TRP A 1 128 ? 11.141 -11.953 -10.906 1 97.56 128 TRP A N 1
ATOM 1049 C CA . TRP A 1 128 ? 10.461 -10.953 -10.094 1 97.56 128 TRP A CA 1
ATOM 1050 C C . TRP A 1 128 ? 9.312 -11.578 -9.312 1 97.56 128 TRP A C 1
ATOM 1052 O O . TRP A 1 128 ? 8.492 -12.305 -9.875 1 97.56 128 TRP A O 1
ATOM 1062 N N . LYS A 1 129 ? 9.312 -11.328 -8.008 1 97.56 129 LYS A N 1
ATOM 1063 C CA . LYS A 1 129 ? 8.25 -11.766 -7.102 1 97.56 129 LYS A CA 1
ATOM 1064 C C . LYS A 1 129 ? 7.656 -10.578 -6.344 1 97.56 129 LYS A C 1
ATOM 1066 O O . LYS A 1 129 ? 8.312 -9.547 -6.188 1 97.56 129 LYS A O 1
ATOM 1071 N N . VAL A 1 130 ? 6.461 -10.719 -5.957 1 97.69 130 VAL A N 1
ATOM 1072 C CA . VAL A 1 130 ? 5.84 -9.711 -5.105 1 97.69 130 VAL A CA 1
ATOM 1073 C C . VAL A 1 130 ? 6.105 -10.039 -3.639 1 97.69 130 VAL A C 1
ATOM 1075 O O . VAL A 1 130 ? 5.773 -11.125 -3.168 1 97.69 130 VAL A O 1
ATOM 1078 N N . ILE A 1 131 ? 6.656 -9.039 -2.928 1 96.75 131 ILE A N 1
ATOM 1079 C CA . ILE A 1 131 ? 7.012 -9.289 -1.533 1 96.75 131 ILE A CA 1
ATOM 1080 C C . ILE A 1 131 ? 5.992 -8.609 -0.617 1 96.75 131 ILE A C 1
ATOM 1082 O O . ILE A 1 131 ? 5.969 -8.867 0.589 1 96.75 131 ILE A O 1
ATOM 1086 N N . HIS A 1 132 ? 5.168 -7.836 -1.105 1 97.69 132 HIS A N 1
ATOM 1087 C CA . HIS A 1 132 ? 4.047 -7.25 -0.378 1 97.69 132 HIS A CA 1
ATOM 1088 C C . HIS A 1 132 ? 2.898 -6.902 -1.321 1 97.69 132 HIS A C 1
ATOM 1090 O O . HIS A 1 132 ? 3.125 -6.383 -2.416 1 97.69 132 HIS A O 1
ATOM 1096 N N . SER A 1 133 ? 1.749 -7.188 -0.922 1 97.88 133 SER A N 1
ATOM 1097 C CA . SER A 1 133 ? 0.538 -6.891 -1.681 1 97.88 133 SER A CA 1
ATOM 1098 C C . SER A 1 133 ? -0.516 -6.227 -0.801 1 97.88 133 SER A C 1
ATOM 1100 O O . SER A 1 133 ? -0.778 -6.68 0.314 1 97.88 133 SER A O 1
ATOM 1102 N N . THR A 1 134 ? -1.085 -5.113 -1.278 1 97.69 134 THR A N 1
ATOM 1103 C CA . THR A 1 134 ? -2.176 -4.438 -0.585 1 97.69 134 THR A CA 1
ATOM 1104 C C . THR A 1 134 ? -3.355 -4.207 -1.525 1 97.69 134 THR A C 1
ATOM 1106 O O . THR A 1 134 ? -3.178 -3.725 -2.645 1 97.69 134 THR A O 1
ATOM 1109 N N . TRP A 1 135 ? -4.488 -4.602 -1.083 1 95.81 135 TRP A N 1
ATOM 1110 C CA . TRP A 1 135 ? -5.77 -4.328 -1.73 1 95.81 135 TRP A CA 1
ATOM 1111 C C . TRP A 1 135 ? -6.676 -3.51 -0.82 1 95.81 135 TRP A C 1
ATOM 1113 O O . TRP A 1 135 ? -7.207 -4.027 0.168 1 95.81 135 TRP A O 1
ATOM 1123 N N . SER A 1 136 ? -6.816 -2.23 -1.158 1 94.75 136 SER A N 1
ATOM 1124 C CA . SER A 1 136 ? -7.59 -1.33 -0.311 1 94.75 136 SER A CA 1
ATOM 1125 C C . SER A 1 136 ? -8.773 -0.74 -1.069 1 94.75 136 SER A C 1
ATOM 1127 O O . SER A 1 136 ? -8.648 -0.38 -2.242 1 94.75 136 SER A O 1
ATOM 1129 N N . PHE A 1 137 ? -9.922 -0.573 -0.373 1 92.19 137 PHE A N 1
ATOM 1130 C CA . PHE A 1 137 ? -11.109 -0 -1.001 1 92.19 137 PHE A CA 1
ATOM 1131 C C . PHE A 1 137 ? -10.875 1.463 -1.359 1 92.19 137 PHE A C 1
ATOM 1133 O O . PHE A 1 137 ? -10.305 2.217 -0.572 1 92.19 137 PHE A O 1
ATOM 1140 N N . ILE A 1 138 ? -11.367 1.797 -2.467 1 92.44 138 ILE A N 1
ATOM 1141 C CA . ILE A 1 138 ? -11.438 3.209 -2.824 1 92.44 138 ILE A CA 1
ATOM 1142 C C . ILE A 1 138 ? -12.617 3.863 -2.111 1 92.44 138 ILE A C 1
ATOM 1144 O O . ILE A 1 138 ? -13.758 3.424 -2.258 1 92.44 138 ILE A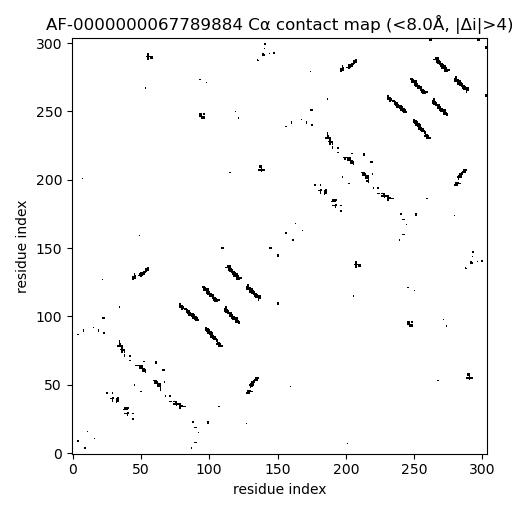 O 1
ATOM 1148 N N . ARG A 1 139 ? -12.383 4.816 -1.37 1 85.88 139 ARG A N 1
ATOM 1149 C CA . ARG A 1 139 ? -13.359 5.602 -0.628 1 85.88 139 ARG A CA 1
ATOM 1150 C C . ARG A 1 139 ? -14.352 4.695 0.093 1 85.88 139 ARG A C 1
ATOM 1152 O O . ARG A 1 139 ? -15.555 4.738 -0.187 1 85.88 139 ARG A O 1
ATOM 1159 N N . PRO A 1 140 ? -13.898 3.998 1.028 1 82.81 140 PRO A N 1
ATOM 1160 C CA . PRO A 1 140 ? -14.789 3.082 1.741 1 82.81 140 PRO A CA 1
ATOM 1161 C C . PRO A 1 140 ? -15.922 3.803 2.461 1 82.81 140 PRO A C 1
ATOM 1163 O O . PRO A 1 140 ? -17 3.229 2.664 1 82.81 140 PRO A O 1
ATOM 1166 N N . MET A 1 141 ? -15.75 5.02 2.725 1 79.44 141 MET A N 1
ATOM 1167 C CA . MET A 1 141 ? -16.766 5.785 3.438 1 79.44 141 MET A CA 1
ATOM 1168 C C . MET A 1 141 ? -18 6 2.562 1 79.44 141 MET A C 1
ATOM 1170 O O . MET A 1 141 ? -19.078 6.324 3.068 1 79.44 141 MET A O 1
ATOM 1174 N N . ASP A 1 142 ? -17.828 5.844 1.294 1 78.94 142 ASP A N 1
ATOM 1175 C CA . ASP A 1 142 ? -18.938 6.043 0.352 1 78.94 142 ASP A CA 1
ATOM 1176 C C . ASP A 1 142 ? -19.625 4.719 0.024 1 78.94 142 ASP A C 1
ATOM 1178 O O . ASP A 1 142 ? -20.609 4.695 -0.721 1 78.94 142 ASP A O 1
ATOM 1182 N N . LYS A 1 143 ? -19.141 3.674 0.598 1 77.31 143 LYS A N 1
ATOM 1183 C CA . LYS A 1 143 ? -19.656 2.355 0.235 1 77.31 143 LYS A CA 1
ATOM 1184 C C . LYS A 1 143 ? -20.656 1.847 1.277 1 77.31 143 LYS A C 1
ATOM 1186 O O . LYS A 1 143 ? -20.531 2.168 2.463 1 77.31 143 LYS A O 1
ATOM 1191 N N . LYS A 1 144 ? -21.672 1.259 0.734 1 69.31 144 LYS A N 1
ATOM 1192 C CA . LYS A 1 144 ? -22.578 0.474 1.571 1 69.31 144 LYS A CA 1
ATOM 1193 C C . LYS A 1 144 ? -22.141 -0.987 1.632 1 69.31 144 LYS A C 1
ATOM 1195 O O . LYS A 1 144 ? -22.219 -1.705 0.633 1 69.31 144 LYS A O 1
ATOM 1200 N N . PHE A 1 145 ? -21.5 -1.318 2.758 1 67.12 145 PHE A N 1
ATOM 1201 C CA . PHE A 1 145 ? -21.031 -2.695 2.885 1 67.12 145 PHE A CA 1
ATOM 1202 C C . PHE A 1 145 ? -22.172 -3.605 3.342 1 67.12 145 PHE A C 1
ATOM 1204 O O . PHE A 1 145 ? -22.953 -3.234 4.215 1 67.12 145 PHE A O 1
ATOM 1211 N N . PRO A 1 146 ? -22.375 -4.582 2.502 1 57.66 146 PRO A N 1
ATOM 1212 C CA . PRO A 1 146 ? -23.359 -5.527 3.029 1 57.66 146 PRO A CA 1
ATOM 1213 C C . PRO A 1 146 ? -22.969 -6.098 4.387 1 57.66 146 PRO A C 1
ATOM 1215 O O . PRO A 1 146 ? -21.797 -5.992 4.789 1 57.66 146 PRO A O 1
ATOM 1218 N N . LYS A 1 147 ? -24.031 -6.492 5.137 1 49.38 147 LYS A N 1
ATOM 1219 C CA . LYS A 1 147 ? -23.734 -7.184 6.387 1 49.38 147 LYS A CA 1
ATOM 1220 C C . LYS A 1 147 ? -22.672 -8.258 6.18 1 49.38 147 LYS A C 1
ATOM 1222 O O . LYS A 1 147 ? -22.609 -8.875 5.113 1 49.38 147 LYS A O 1
ATOM 1227 N N . ILE A 1 148 ? -21.516 -8.203 6.863 1 46.75 148 ILE A N 1
ATOM 1228 C CA . ILE A 1 148 ? -20.344 -9.055 6.871 1 46.75 148 ILE A CA 1
ATOM 1229 C C . ILE A 1 148 ? -20.703 -10.453 6.371 1 46.75 148 ILE A C 1
ATOM 1231 O O . ILE A 1 148 ? -19.938 -11.078 5.641 1 46.75 148 ILE A O 1
ATOM 1235 N N . ASP A 1 149 ? -21.75 -10.906 6.688 1 42.97 149 ASP A N 1
ATOM 1236 C CA . ASP A 1 149 ? -22.188 -12.25 6.309 1 42.97 149 ASP A CA 1
ATOM 1237 C C . ASP A 1 149 ? -22.359 -12.367 4.793 1 42.97 149 ASP A C 1
ATOM 1239 O O . ASP A 1 149 ? -22.234 -13.453 4.234 1 42.97 149 ASP A O 1
ATOM 1243 N N . ASP A 1 150 ? -22.578 -11.383 4.152 1 39.06 150 ASP A N 1
ATOM 1244 C CA . ASP A 1 150 ? -22.891 -11.461 2.73 1 39.06 150 ASP A CA 1
ATOM 1245 C C . ASP A 1 150 ? -21.656 -11.242 1.872 1 39.06 150 ASP A C 1
ATOM 1247 O O . ASP A 1 150 ? -21.703 -11.359 0.646 1 39.06 150 ASP A O 1
ATOM 1251 N N . VAL A 1 151 ? -20.734 -10.703 2.285 1 38.28 151 VAL A N 1
ATOM 1252 C CA . VAL A 1 151 ? -19.578 -10.414 1.465 1 38.28 151 VAL A CA 1
ATOM 1253 C C . VAL A 1 151 ? -18.688 -11.656 1.366 1 38.28 151 VAL A C 1
ATOM 1255 O O . VAL A 1 151 ? -17.859 -11.766 0.46 1 38.28 151 VAL A O 1
ATOM 1258 N N . ILE A 1 152 ? -18.547 -12.461 2.486 1 30.08 152 ILE A N 1
ATOM 1259 C CA . ILE A 1 152 ? -17.734 -13.672 2.402 1 30.08 152 ILE A CA 1
ATOM 1260 C C . ILE A 1 152 ? -18.469 -14.727 1.586 1 30.08 152 ILE A C 1
ATOM 1262 O O . ILE A 1 152 ? -19.641 -15.016 1.848 1 30.08 152 ILE A O 1
ATOM 1266 N N . MET B 1 1 ? 4.629 -6.137 27.922 1 31.48 1 MET B N 1
ATOM 1267 C CA . MET B 1 1 ? 5.449 -7.281 27.547 1 31.48 1 MET B CA 1
ATOM 1268 C C . MET B 1 1 ? 6.133 -7.027 26.203 1 31.48 1 MET B C 1
ATOM 1270 O O . MET B 1 1 ? 5.57 -6.375 25.328 1 31.48 1 MET B O 1
ATOM 1274 N N . SER B 1 2 ? 7.312 -6.789 26.188 1 41.06 2 SER B N 1
ATOM 1275 C CA . SER B 1 2 ? 8.195 -6.625 25.047 1 41.06 2 SER B CA 1
ATOM 1276 C C . SER B 1 2 ? 7.84 -7.605 23.922 1 41.06 2 SER B C 1
ATOM 1278 O O . SER B 1 2 ? 7.961 -8.82 24.094 1 41.06 2 SER B O 1
ATOM 1280 N N . HIS B 1 3 ? 6.801 -7.539 23.234 1 56.81 3 HIS B N 1
ATOM 1281 C CA . HIS B 1 3 ? 6.41 -8.586 22.297 1 56.81 3 HIS B CA 1
ATOM 1282 C C . HIS B 1 3 ? 7.543 -8.898 21.328 1 56.81 3 HIS B C 1
ATOM 1284 O O . HIS B 1 3 ? 8.234 -7.988 20.859 1 56.81 3 HIS B O 1
ATOM 1290 N N . ALA B 1 4 ? 8.078 -10.031 21.469 1 63.62 4 ALA B N 1
ATOM 1291 C CA . ALA B 1 4 ? 9.148 -10.539 20.609 1 63.62 4 ALA B CA 1
ATOM 1292 C C . ALA B 1 4 ? 8.875 -10.219 19.156 1 63.62 4 ALA B C 1
ATOM 1294 O O . ALA B 1 4 ? 7.723 -10.219 18.719 1 63.62 4 ALA B O 1
ATOM 1295 N N . LEU B 1 5 ? 9.898 -9.562 18.453 1 72.06 5 LEU B N 1
ATOM 1296 C CA . LEU B 1 5 ? 9.797 -9.305 17.016 1 72.06 5 LEU B CA 1
ATOM 1297 C C . LEU B 1 5 ? 9.43 -10.57 16.266 1 72.06 5 LEU B C 1
ATOM 1299 O O . LEU B 1 5 ? 9.852 -11.672 16.641 1 72.06 5 LEU B O 1
ATOM 1303 N N . PRO B 1 6 ? 8.594 -10.422 15.336 1 78.75 6 PRO B N 1
ATOM 1304 C CA . PRO B 1 6 ? 8.352 -11.562 14.445 1 78.75 6 PRO B CA 1
ATOM 1305 C C . PRO B 1 6 ? 9.633 -12.133 13.852 1 78.75 6 PRO B C 1
ATOM 1307 O O . PRO B 1 6 ? 10.664 -11.445 13.812 1 78.75 6 PRO B O 1
ATOM 1310 N N . ILE B 1 7 ? 9.57 -13.344 13.414 1 80 7 ILE B N 1
ATOM 1311 C CA . ILE B 1 7 ? 10.742 -14.109 12.992 1 80 7 ILE B CA 1
ATOM 1312 C C . ILE B 1 7 ? 11.469 -13.367 11.875 1 80 7 ILE B C 1
ATOM 1314 O O . ILE B 1 7 ? 12.703 -13.312 11.859 1 80 7 ILE B O 1
ATOM 1318 N N . TYR B 1 8 ? 10.844 -12.836 10.969 1 88.88 8 TYR B N 1
ATOM 1319 C CA . TYR B 1 8 ? 11.477 -12.133 9.859 1 88.88 8 TYR B CA 1
ATOM 1320 C C . TYR B 1 8 ? 12.336 -10.977 10.359 1 88.88 8 TYR B C 1
ATOM 1322 O O . TYR B 1 8 ? 13.484 -10.828 9.945 1 88.88 8 TYR B O 1
ATOM 1330 N N . GLU B 1 9 ? 11.797 -10.164 11.227 1 91.31 9 GLU B N 1
ATOM 1331 C CA . GLU B 1 9 ? 12.516 -9 11.734 1 91.31 9 GLU B CA 1
ATOM 1332 C C . GLU B 1 9 ? 13.68 -9.422 12.625 1 91.31 9 GLU B C 1
ATOM 1334 O O . GLU B 1 9 ? 14.695 -8.727 12.695 1 91.31 9 GLU B O 1
ATOM 1339 N N . GLN B 1 10 ? 13.492 -10.562 13.234 1 89.81 10 GLN B N 1
ATOM 1340 C CA . GLN B 1 10 ? 14.562 -11.094 14.062 1 89.81 10 GLN B CA 1
ATOM 1341 C C . GLN B 1 10 ? 15.773 -11.484 13.219 1 89.81 10 GLN B C 1
ATOM 1343 O O . GLN B 1 10 ? 16.906 -11.469 13.703 1 89.81 10 GLN B O 1
ATOM 1348 N N . ASN B 1 11 ? 15.508 -11.805 12 1 91.44 11 ASN B N 1
ATOM 1349 C CA . ASN B 1 11 ? 16.562 -12.328 11.141 1 91.44 11 ASN B CA 1
ATOM 1350 C C . ASN B 1 11 ? 17.203 -11.227 10.289 1 91.44 11 ASN B C 1
ATOM 1352 O O . ASN B 1 11 ? 17.953 -11.516 9.367 1 91.44 11 ASN B O 1
ATOM 1356 N N . TYR B 1 12 ? 16.875 -9.984 10.648 1 93.75 12 TYR B N 1
ATOM 1357 C CA . TYR B 1 12 ? 17.594 -8.898 10 1 93.75 12 TYR B CA 1
ATOM 1358 C C . TYR B 1 12 ? 19.094 -9.047 10.195 1 93.75 12 TYR B C 1
ATOM 1360 O O . TYR B 1 12 ? 19.562 -9.344 11.297 1 93.75 12 TYR B O 1
ATOM 1368 N N . SER B 1 13 ? 19.859 -8.859 9.125 1 95.19 13 SER B N 1
ATOM 1369 C CA . SER B 1 13 ? 21.281 -8.648 9.305 1 95.19 13 SER B CA 1
ATOM 1370 C C . SER B 1 13 ? 21.562 -7.348 10.039 1 95.19 13 SER B C 1
ATOM 1372 O O . SER B 1 13 ? 20.656 -6.535 10.242 1 95.19 13 SER B O 1
ATOM 1374 N N . ASP B 1 14 ? 22.781 -7.105 10.422 1 96.06 14 ASP B N 1
ATOM 1375 C CA . ASP B 1 14 ? 23.141 -5.859 11.086 1 96.06 14 ASP B CA 1
ATOM 1376 C C . ASP B 1 14 ? 22.859 -4.652 10.195 1 96.06 14 ASP B C 1
ATOM 1378 O O . ASP B 1 14 ? 22.344 -3.635 10.664 1 96.06 14 ASP B O 1
ATOM 1382 N N . GLU B 1 15 ? 23.203 -4.832 8.953 1 95.19 15 GLU B N 1
ATOM 1383 C CA . GLU B 1 15 ? 22.969 -3.754 7.996 1 95.19 15 GLU B CA 1
ATOM 1384 C C . GLU B 1 15 ? 21.469 -3.498 7.82 1 95.19 15 GLU B C 1
ATOM 1386 O O . GLU B 1 15 ? 21.031 -2.348 7.789 1 95.19 15 GLU B O 1
ATOM 1391 N N . GLU B 1 16 ? 20.703 -4.551 7.734 1 95 16 GLU B N 1
ATOM 1392 C CA . GLU B 1 16 ? 19.266 -4.434 7.586 1 95 16 GLU B CA 1
ATOM 1393 C C . GLU B 1 16 ? 18.641 -3.803 8.828 1 95 16 GLU B C 1
ATOM 1395 O O . GLU B 1 16 ? 17.719 -2.99 8.719 1 95 16 GLU B O 1
ATOM 1400 N N . ARG B 1 17 ? 19.125 -4.164 9.945 1 96.88 17 ARG B N 1
ATOM 1401 C CA . ARG B 1 17 ? 18.609 -3.627 11.203 1 96.88 17 ARG B CA 1
ATOM 1402 C C . ARG B 1 17 ? 18.891 -2.133 11.312 1 96.88 17 ARG B C 1
ATOM 1404 O O . ARG B 1 17 ? 18.016 -1.362 11.734 1 96.88 17 ARG B O 1
ATOM 1411 N N . THR B 1 18 ? 20.078 -1.757 11 1 97.56 18 THR B N 1
ATOM 1412 C CA . THR B 1 18 ? 20.453 -0.344 11.023 1 97.56 18 THR B CA 1
ATOM 1413 C C . THR B 1 18 ? 19.562 0.457 10.07 1 97.56 18 THR B C 1
ATOM 1415 O O . THR B 1 18 ? 19.047 1.516 10.438 1 97.56 18 THR B O 1
ATOM 1418 N N . LEU B 1 19 ? 19.375 -0.058 8.898 1 97.38 19 LEU B N 1
ATOM 1419 C CA . LEU B 1 19 ? 18.531 0.6 7.914 1 97.38 19 LEU B CA 1
ATOM 1420 C C . LEU B 1 19 ? 17.094 0.675 8.406 1 97.38 19 LEU B C 1
ATOM 1422 O O . LEU B 1 19 ? 16.453 1.725 8.305 1 97.38 19 LEU B O 1
ATOM 1426 N N . ALA B 1 20 ? 16.609 -0.428 8.914 1 97.75 20 ALA B N 1
ATOM 1427 C CA . ALA B 1 20 ? 15.25 -0.475 9.43 1 97.75 20 ALA B CA 1
ATOM 1428 C C . ALA B 1 20 ? 15.031 0.57 10.516 1 97.75 20 ALA B C 1
ATOM 1430 O O . ALA B 1 20 ? 14.055 1.317 10.484 1 97.75 20 ALA B O 1
ATOM 1431 N N . ASN B 1 21 ? 15.922 0.64 11.43 1 98 21 ASN B N 1
ATOM 1432 C CA . ASN B 1 21 ? 15.82 1.624 12.5 1 98 21 ASN B CA 1
ATOM 1433 C C . ASN B 1 21 ? 15.82 3.049 11.953 1 98 21 ASN B C 1
ATOM 1435 O O . ASN B 1 21 ? 15.07 3.902 12.43 1 98 21 ASN B O 1
ATOM 1439 N N . HIS B 1 22 ? 16.609 3.234 11 1 98.38 22 HIS B N 1
ATOM 1440 C CA . HIS B 1 22 ? 16.703 4.566 10.406 1 98.38 22 HIS B CA 1
ATOM 1441 C C . HIS B 1 22 ? 15.391 4.949 9.719 1 98.38 22 HIS B C 1
ATOM 1443 O O . HIS B 1 22 ? 14.836 6.016 9.992 1 98.38 22 HIS B O 1
ATOM 1449 N N . LEU B 1 23 ? 14.859 4.117 8.844 1 98.56 23 LEU B N 1
ATOM 1450 C CA . LEU B 1 23 ? 13.648 4.414 8.078 1 98.56 23 LEU B CA 1
ATOM 1451 C C . LEU B 1 23 ? 12.43 4.5 8.992 1 98.56 23 LEU B C 1
ATOM 1453 O O . LEU B 1 23 ? 11.578 5.367 8.812 1 98.56 23 LEU B O 1
ATOM 1457 N N . ILE B 1 24 ? 12.352 3.623 9.945 1 98.62 24 ILE B N 1
ATOM 1458 C CA . ILE B 1 24 ? 11.289 3.689 10.938 1 98.62 24 ILE B CA 1
ATOM 1459 C C . ILE B 1 24 ? 11.391 4.996 11.719 1 98.62 24 ILE B C 1
ATOM 1461 O O . ILE B 1 24 ? 10.383 5.641 12.008 1 98.62 24 ILE B O 1
ATOM 1465 N N . GLY B 1 25 ? 12.594 5.363 12.039 1 98.75 25 GLY B N 1
ATOM 1466 C CA . GLY B 1 25 ? 12.812 6.637 12.711 1 98.75 25 GLY B CA 1
ATOM 1467 C C . GLY B 1 25 ? 12.336 7.828 11.906 1 98.75 25 GLY B C 1
ATOM 1468 O O . GLY B 1 25 ? 11.758 8.766 12.461 1 98.75 25 GLY B O 1
ATOM 1469 N N . LEU B 1 26 ? 12.594 7.82 10.617 1 98.69 26 LEU B N 1
ATOM 1470 C CA . LEU B 1 26 ? 12.102 8.883 9.75 1 98.69 26 LEU B CA 1
ATOM 1471 C C . LEU B 1 26 ? 10.578 8.953 9.773 1 98.69 26 LEU B C 1
ATOM 1473 O O . LEU B 1 26 ? 10.008 10.039 9.906 1 98.69 26 LEU B O 1
ATOM 1477 N N . GLU B 1 27 ? 9.945 7.828 9.672 1 98.81 27 GLU B N 1
ATOM 1478 C CA . GLU B 1 27 ? 8.484 7.758 9.703 1 98.81 27 GLU B CA 1
ATOM 1479 C C . GLU B 1 27 ? 7.941 8.258 11.047 1 98.81 27 GLU B C 1
ATOM 1481 O O . GLU B 1 27 ? 7.023 9.078 11.078 1 98.81 27 GLU B O 1
ATOM 1486 N N . LYS B 1 28 ? 8.5 7.812 12.133 1 98.62 28 LYS B N 1
ATOM 1487 C CA . LYS B 1 28 ? 8.031 8.203 13.453 1 98.62 28 LYS B CA 1
ATOM 1488 C C . LYS B 1 28 ? 8.234 9.695 13.695 1 98.62 28 LYS B C 1
ATOM 1490 O O . LYS B 1 28 ? 7.398 10.344 14.328 1 98.62 28 LYS B O 1
ATOM 1495 N N . SER B 1 29 ? 9.336 10.195 13.203 1 98.62 29 SER B N 1
ATOM 1496 C CA . SER B 1 29 ? 9.562 11.633 13.32 1 98.62 29 SER B CA 1
ATOM 1497 C C . SER B 1 29 ? 8.484 12.422 12.594 1 98.62 29 SER B C 1
ATOM 1499 O O . SER B 1 29 ? 8.016 13.445 13.102 1 98.62 29 SER B O 1
ATOM 1501 N N . ALA B 1 30 ? 8.117 11.992 11.43 1 98.44 30 ALA B N 1
ATOM 1502 C CA . ALA B 1 30 ? 7.047 12.648 10.688 1 98.44 30 ALA B CA 1
ATOM 1503 C C . ALA B 1 30 ? 5.711 12.516 11.406 1 98.44 30 ALA B C 1
ATOM 1505 O O . ALA B 1 30 ? 4.953 13.477 11.5 1 98.44 30 ALA B O 1
ATOM 1506 N N . LEU B 1 31 ? 5.434 11.375 11.961 1 98.25 31 LEU B N 1
ATOM 1507 C CA . LEU B 1 31 ? 4.199 11.125 12.695 1 98.25 31 LEU B CA 1
ATOM 1508 C C . LEU B 1 31 ? 4.121 12 13.945 1 98.25 31 LEU B C 1
ATOM 1510 O O . LEU B 1 31 ? 3.064 12.555 14.258 1 98.25 31 LEU B O 1
ATOM 1514 N N . ASP B 1 32 ? 5.234 12.086 14.664 1 98.12 32 ASP B N 1
ATOM 1515 C CA . ASP B 1 32 ? 5.285 12.922 15.859 1 98.12 32 ASP B CA 1
ATOM 1516 C C . ASP B 1 32 ? 4.879 14.359 15.547 1 98.12 32 ASP B C 1
ATOM 1518 O O . ASP B 1 32 ? 4.117 14.977 16.297 1 98.12 32 ASP B O 1
ATOM 1522 N N . LYS B 1 33 ? 5.391 14.852 14.477 1 97.94 33 LYS B N 1
ATOM 1523 C CA . LYS B 1 33 ? 5.023 16.203 14.039 1 97.94 33 LYS B CA 1
ATOM 1524 C C . LYS B 1 33 ? 3.564 16.25 13.594 1 97.94 33 LYS B C 1
ATOM 1526 O O . LYS B 1 33 ? 2.83 17.172 13.969 1 97.94 33 LYS B O 1
ATOM 1531 N N . TRP B 1 34 ? 3.168 15.281 12.812 1 96.44 34 TRP B N 1
ATOM 1532 C CA . TRP B 1 34 ? 1.816 15.195 12.266 1 96.44 34 TRP B CA 1
ATOM 1533 C C . TRP B 1 34 ? 0.774 15.305 13.375 1 96.44 34 TRP B C 1
ATOM 1535 O O . TRP B 1 34 ? -0.151 16.125 13.289 1 96.44 34 TRP B O 1
ATOM 1545 N N . PHE B 1 35 ? 0.963 14.625 14.453 1 96.81 35 PHE B N 1
ATOM 1546 C CA . PHE B 1 35 ? -0.023 14.547 15.523 1 96.81 35 PHE B CA 1
ATOM 1547 C C . PHE B 1 35 ? 0.099 15.75 16.453 1 96.81 35 PHE B C 1
ATOM 1549 O O . PHE B 1 35 ? -0.618 15.844 17.453 1 96.81 35 PHE B O 1
ATOM 1556 N N . LYS B 1 36 ? 0.959 16.656 16.188 1 96.94 36 LYS B N 1
ATOM 1557 C CA . LYS B 1 36 ? 1.039 17.953 16.859 1 96.94 36 LYS B CA 1
ATOM 1558 C C . LYS B 1 36 ? 0.602 19.094 15.938 1 96.94 36 LYS B C 1
ATOM 1560 O O . LYS B 1 36 ? 0.906 20.25 16.188 1 96.94 36 LYS B O 1
ATOM 1565 N N . GLY B 1 37 ? 0.025 18.688 14.82 1 95.56 37 GLY B N 1
ATOM 1566 C CA . GLY B 1 37 ? -0.538 19.641 13.875 1 95.56 37 GLY B CA 1
ATOM 1567 C C . GLY B 1 37 ? 0.482 20.172 12.891 1 95.56 37 GLY B C 1
ATOM 1568 O O . GLY B 1 37 ? 0.236 21.188 12.227 1 95.56 37 GLY B O 1
ATOM 1569 N N . ASP B 1 38 ? 1.642 19.578 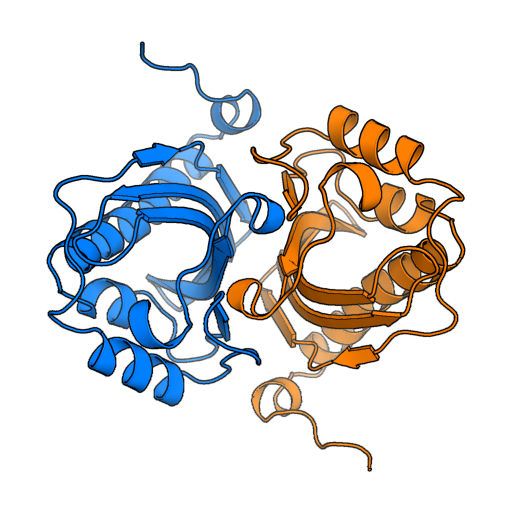12.852 1 97.69 38 ASP B N 1
ATOM 1570 C CA . ASP B 1 38 ? 2.744 20 11.992 1 97.69 38 ASP B CA 1
ATOM 1571 C C . ASP B 1 38 ? 2.934 19.047 10.82 1 97.69 38 ASP B C 1
ATOM 1573 O O . ASP B 1 38 ? 3.43 17.938 10.992 1 97.69 38 ASP B O 1
ATOM 1577 N N . THR B 1 39 ? 2.623 19.469 9.578 1 96.81 39 THR B N 1
ATOM 1578 C CA . THR B 1 39 ? 2.67 18.594 8.406 1 96.81 39 THR B CA 1
ATOM 1579 C C . THR B 1 39 ? 4.047 18.641 7.754 1 96.81 39 THR B C 1
ATOM 1581 O O . THR B 1 39 ? 4.305 17.922 6.781 1 96.81 39 THR B O 1
ATOM 1584 N N . SER B 1 40 ? 4.988 19.422 8.281 1 97.06 40 SER B N 1
ATOM 1585 C CA . SER B 1 40 ? 6.277 19.641 7.633 1 97.06 40 SER B CA 1
ATOM 1586 C C . SER B 1 40 ? 7.117 18.375 7.633 1 97.06 40 SER B C 1
ATOM 1588 O O . SER B 1 40 ? 7.992 18.203 6.781 1 97.06 40 SER B O 1
ATOM 1590 N N . GLY B 1 41 ? 6.91 17.484 8.586 1 97.56 41 GLY B N 1
ATOM 1591 C CA . GLY B 1 41 ? 7.617 16.203 8.586 1 97.56 41 GLY B CA 1
ATOM 1592 C C . GLY B 1 41 ? 7.395 15.398 7.324 1 97.56 41 GLY B C 1
ATOM 1593 O O . GLY B 1 41 ? 8.352 14.953 6.688 1 97.56 41 GLY B O 1
ATOM 1594 N N . TYR B 1 42 ? 6.133 15.258 6.934 1 97.19 42 TYR B N 1
ATOM 1595 C CA . TYR B 1 42 ? 5.812 14.508 5.727 1 97.19 42 TYR B CA 1
ATOM 1596 C C . TYR B 1 42 ? 6.176 15.297 4.477 1 97.19 42 TYR B C 1
ATOM 1598 O O . TYR B 1 42 ? 6.609 14.727 3.477 1 97.19 42 TYR B O 1
ATOM 1606 N N . GLU B 1 43 ? 5.996 16.578 4.582 1 95.19 4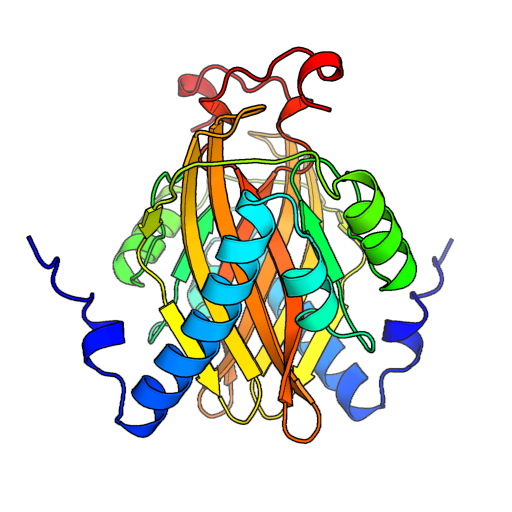3 GLU B N 1
ATOM 1607 C CA . GLU B 1 43 ? 6.402 17.406 3.453 1 95.19 43 GLU B CA 1
ATOM 1608 C C . GLU B 1 43 ? 7.875 17.203 3.117 1 95.19 43 GLU B C 1
ATOM 1610 O O . GLU B 1 43 ? 8.25 17.141 1.944 1 95.19 43 GLU B O 1
ATOM 1615 N N . SER B 1 44 ? 8.664 17.109 4.098 1 95.06 44 SER B N 1
ATOM 1616 C CA . SER B 1 44 ? 10.102 16.938 3.912 1 95.06 44 SER B CA 1
ATOM 1617 C C . SER B 1 44 ? 10.43 15.492 3.529 1 95.06 44 SER B C 1
ATOM 1619 O O . SER B 1 44 ? 11.391 15.242 2.793 1 95.06 44 SER B O 1
ATOM 1621 N N . LEU B 1 45 ? 9.695 14.547 3.977 1 97.12 45 LEU B N 1
ATOM 1622 C CA . LEU B 1 45 ? 9.977 13.125 3.812 1 97.12 45 LEU B CA 1
ATOM 1623 C C . LEU B 1 45 ? 9.562 12.641 2.428 1 97.12 45 LEU B C 1
ATOM 1625 O O . LEU B 1 45 ? 10.203 11.758 1.851 1 97.12 45 LEU B O 1
ATOM 1629 N N . TRP B 1 46 ? 8.5 13.172 1.87 1 96.5 46 TRP B N 1
ATOM 1630 C CA . TRP B 1 46 ? 7.965 12.719 0.589 1 96.5 46 TRP B CA 1
ATOM 1631 C C . TRP B 1 46 ? 8.789 13.266 -0.569 1 96.5 46 TRP B C 1
ATOM 1633 O O . TRP B 1 46 ? 9.219 14.422 -0.54 1 96.5 46 TRP B O 1
ATOM 1643 N N . SER B 1 47 ? 9.023 12.484 -1.531 1 95.38 47 SER B N 1
ATOM 1644 C CA . SER B 1 47 ? 9.859 12.836 -2.678 1 95.38 47 SER B CA 1
ATOM 1645 C C . SER B 1 47 ? 9.203 13.93 -3.521 1 95.38 47 SER B C 1
ATOM 1647 O O . SER B 1 47 ? 8.01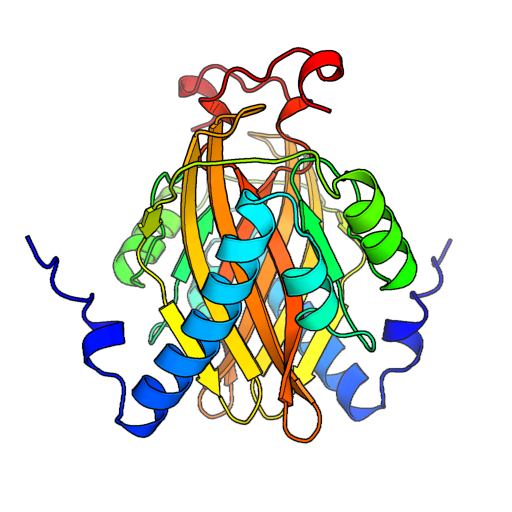6 13.852 -3.83 1 95.38 47 SER B O 1
ATOM 1649 N N . GLU B 1 48 ? 9.914 14.844 -3.971 1 91.25 48 GLU B N 1
ATOM 1650 C CA . GLU B 1 48 ? 9.43 15.867 -4.891 1 91.25 48 GLU B CA 1
ATOM 1651 C C . GLU B 1 48 ? 9.539 15.406 -6.34 1 91.25 48 GLU B C 1
ATOM 1653 O O . GLU B 1 48 ? 8.953 16.016 -7.238 1 91.25 48 GLU B O 1
ATOM 1658 N N . ARG B 1 49 ? 10.156 14.32 -6.539 1 87.44 49 ARG B N 1
ATOM 1659 C CA . ARG B 1 49 ? 10.477 13.875 -7.891 1 87.44 49 ARG B CA 1
ATOM 1660 C C . ARG B 1 49 ? 9.43 12.898 -8.414 1 87.44 49 ARG B C 1
ATOM 1662 O O . ARG B 1 49 ? 9.047 12.953 -9.586 1 87.44 49 ARG B O 1
ATOM 1669 N N . SER B 1 50 ? 8.953 12.008 -7.562 1 86.94 50 SER B N 1
ATOM 1670 C CA . SER B 1 50 ? 8.141 10.922 -8.102 1 86.94 50 SER B CA 1
ATOM 1671 C C . SER B 1 50 ? 7.113 10.438 -7.078 1 86.94 50 SER B C 1
ATOM 1673 O O . SER B 1 50 ? 6.742 9.266 -7.07 1 86.94 50 SER B O 1
ATOM 1675 N N . PHE B 1 51 ? 6.582 11.234 -6.379 1 93.44 51 PHE B N 1
ATOM 1676 C CA . PHE B 1 51 ? 5.715 10.844 -5.277 1 93.44 51 PHE B CA 1
ATOM 1677 C C . PHE B 1 51 ? 4.309 10.531 -5.777 1 93.44 51 PHE B C 1
ATOM 1679 O O . PHE B 1 51 ? 3.773 11.25 -6.625 1 93.44 51 PHE B O 1
ATOM 1686 N N . THR B 1 52 ? 3.719 9.43 -5.199 1 95.88 52 THR B N 1
ATOM 1687 C CA . THR B 1 52 ? 2.312 9.094 -5.387 1 95.88 52 THR B CA 1
ATOM 1688 C C . THR B 1 52 ? 1.646 8.773 -4.055 1 95.88 52 THR B C 1
ATOM 1690 O O . THR B 1 52 ? 2.324 8.43 -3.082 1 95.88 52 THR B O 1
ATOM 1693 N N . TYR B 1 53 ? 0.292 8.922 -4.07 1 95.94 53 TYR B N 1
ATOM 1694 C CA . TYR B 1 53 ? -0.406 8.867 -2.789 1 95.94 53 TYR B CA 1
ATOM 1695 C C . TYR B 1 53 ? -1.786 8.242 -2.945 1 95.94 53 TYR B C 1
ATOM 1697 O O . TYR B 1 53 ? -2.541 8.609 -3.852 1 95.94 53 TYR B O 1
ATOM 1705 N N . PHE B 1 54 ? -2.055 7.215 -2.047 1 96.25 54 PHE B N 1
ATOM 1706 C CA . PHE B 1 54 ? -3.402 6.699 -1.842 1 96.25 54 PHE B CA 1
ATOM 1707 C C . PHE B 1 54 ? -3.879 6.977 -0.421 1 96.25 54 PHE B C 1
ATOM 1709 O O . PHE B 1 54 ? -3.135 6.766 0.54 1 96.25 54 PHE B O 1
ATOM 1716 N N . ASP B 1 55 ? -5.152 7.398 -0.358 1 91.19 55 ASP B N 1
ATOM 1717 C CA . ASP B 1 55 ? -5.824 7.543 0.93 1 91.19 55 ASP B CA 1
ATOM 1718 C C . ASP B 1 55 ? -7.328 7.312 0.794 1 91.19 55 ASP B C 1
ATOM 1720 O O . ASP B 1 55 ? -7.855 7.273 -0.318 1 91.19 55 ASP B O 1
ATOM 1724 N N . ALA B 1 56 ? -7.988 7.094 1.946 1 80 56 ALA B N 1
ATOM 1725 C CA . ALA B 1 56 ? -9.422 6.805 1.956 1 80 56 ALA B CA 1
ATOM 1726 C C . ALA B 1 56 ? -10.227 8.023 1.522 1 80 56 ALA B C 1
ATOM 1728 O O . ALA B 1 56 ? -11.375 7.895 1.084 1 80 56 ALA B O 1
ATOM 1729 N N . VAL B 1 57 ? -9.641 9.164 1.536 1 76.69 57 VAL B N 1
ATOM 1730 C CA . VAL B 1 57 ? -10.422 10.375 1.304 1 76.69 57 VAL B CA 1
ATOM 1731 C C . VAL B 1 57 ? -10.32 10.773 -0.166 1 76.69 57 VAL B C 1
ATOM 1733 O O . VAL B 1 57 ? -11.047 11.664 -0.622 1 76.69 57 VAL B O 1
ATOM 1736 N N . VAL B 1 58 ? -9.398 10.148 -0.926 1 82.69 58 VAL B N 1
ATOM 1737 C CA . VAL B 1 58 ? -9.266 10.508 -2.334 1 82.69 58 VAL B CA 1
ATOM 1738 C C . VAL B 1 58 ? -9.805 9.375 -3.207 1 82.69 58 VAL B C 1
ATOM 1740 O O . VAL B 1 58 ? -9.625 8.195 -2.889 1 82.69 58 VAL B O 1
ATOM 1743 N N . THR B 1 59 ? -10.406 9.711 -4.332 1 88.62 59 THR B N 1
ATOM 1744 C CA . THR B 1 59 ? -10.984 8.727 -5.238 1 88.62 59 THR B CA 1
ATOM 1745 C C . THR B 1 59 ? -9.969 8.289 -6.285 1 88.62 59 THR B C 1
ATOM 1747 O O . THR B 1 59 ? -10.102 7.219 -6.879 1 88.62 59 THR B O 1
ATOM 1750 N N . GLU B 1 60 ? -9 9.156 -6.543 1 92.19 60 GLU B N 1
ATOM 1751 C CA . GLU B 1 60 ? -7.93 8.844 -7.48 1 92.19 60 GLU B CA 1
ATOM 1752 C C . GLU B 1 60 ? -6.559 9.016 -6.828 1 92.19 60 GLU B C 1
ATOM 1754 O O . GLU B 1 60 ? -6.414 9.773 -5.863 1 92.19 60 GLU B O 1
ATOM 1759 N N . ARG B 1 61 ? -5.676 8.25 -7.402 1 95.06 61 ARG B N 1
ATOM 1760 C CA . ARG B 1 61 ? -4.312 8.406 -6.906 1 95.06 61 ARG B CA 1
ATOM 1761 C C . ARG B 1 61 ? -3.811 9.828 -7.113 1 95.06 61 ARG B C 1
ATOM 1763 O O . ARG B 1 61 ? -4.02 10.414 -8.18 1 95.06 61 ARG B O 1
ATOM 1770 N N . VAL B 1 62 ? -3.166 10.391 -6.078 1 93.06 62 VAL B N 1
ATOM 1771 C CA . VAL B 1 62 ? -2.475 11.664 -6.246 1 93.06 62 VAL B CA 1
ATOM 1772 C C . VAL B 1 62 ? -1.091 11.43 -6.844 1 93.06 62 VAL B C 1
ATOM 1774 O O . VAL B 1 62 ? -0.29 10.672 -6.293 1 93.06 62 VAL B O 1
ATOM 1777 N N . ASP B 1 63 ? -0.7 12.141 -7.91 1 90.81 63 ASP B N 1
ATOM 1778 C CA . ASP B 1 63 ? 0.484 11.781 -8.688 1 90.81 63 ASP B CA 1
ATOM 1779 C C . ASP B 1 63 ? 1.527 12.891 -8.641 1 90.81 63 ASP B C 1
ATOM 1781 O O . ASP B 1 63 ? 2.598 12.773 -9.242 1 90.81 63 ASP B O 1
ATOM 1785 N N . ASP B 1 64 ? 1.17 13.938 -8.055 1 82.25 64 ASP B N 1
ATOM 1786 C CA . ASP B 1 64 ? 2.166 15 -8.125 1 82.25 64 ASP B CA 1
ATOM 1787 C C . ASP B 1 64 ? 2.326 15.695 -6.773 1 82.25 64 ASP B C 1
ATOM 1789 O O . ASP B 1 64 ? 1.374 15.781 -5.996 1 82.25 64 ASP B O 1
ATOM 1793 N N . TYR B 1 65 ? 3.494 16.156 -6.668 1 84 65 TYR B N 1
ATOM 1794 C CA . TYR B 1 65 ? 3.916 16.734 -5.398 1 84 65 TYR B CA 1
ATOM 1795 C C . TYR B 1 65 ? 3.139 18.016 -5.098 1 84 65 TYR B C 1
ATOM 1797 O O . TYR B 1 65 ? 2.793 18.281 -3.945 1 84 65 TYR B O 1
ATOM 1805 N N . GLU B 1 66 ? 2.766 18.766 -6.07 1 86.56 66 GLU B N 1
ATOM 1806 C CA . GLU B 1 66 ? 2.047 20.016 -5.84 1 86.56 66 GLU B CA 1
ATOM 1807 C C . GLU B 1 66 ? 0.671 19.75 -5.234 1 86.56 66 GLU B C 1
ATOM 1809 O O . GLU B 1 66 ? 0.249 20.453 -4.316 1 86.56 66 GLU B O 1
ATOM 1814 N N . THR B 1 67 ? -0.02 18.766 -5.773 1 88.88 67 THR B N 1
ATOM 1815 C CA . THR B 1 67 ? -1.337 18.406 -5.258 1 88.88 67 THR B CA 1
ATOM 1816 C C . THR B 1 67 ? -1.24 17.922 -3.812 1 88.88 67 THR B C 1
ATOM 1818 O O . THR B 1 67 ? -2.029 18.328 -2.961 1 88.88 67 THR B O 1
ATOM 1821 N N . ILE B 1 68 ? -0.252 17.141 -3.545 1 89.62 68 ILE B N 1
ATOM 1822 C CA . ILE B 1 68 ? -0.137 16.594 -2.199 1 89.62 68 ILE B CA 1
ATOM 1823 C C . ILE B 1 68 ? 0.297 17.688 -1.228 1 89.62 68 ILE B C 1
ATOM 1825 O O . ILE B 1 68 ? -0.12 17.688 -0.066 1 89.62 68 ILE B O 1
ATOM 1829 N N . LYS B 1 69 ? 1.104 18.562 -1.67 1 89.75 69 LYS B N 1
ATOM 1830 C CA . LYS B 1 69 ? 1.495 19.688 -0.841 1 89.75 69 LYS B CA 1
ATOM 1831 C C . LYS B 1 69 ? 0.281 20.531 -0.448 1 89.75 69 LYS B C 1
ATOM 1833 O O . LYS B 1 69 ? 0.16 20.953 0.703 1 89.75 69 LYS B O 1
ATOM 1838 N N . ALA B 1 70 ? -0.569 20.781 -1.384 1 90.19 70 ALA B N 1
ATOM 1839 C CA . ALA B 1 70 ? -1.8 21.516 -1.101 1 90.19 70 ALA B CA 1
ATOM 1840 C C . ALA B 1 70 ? -2.66 20.766 -0.083 1 90.19 70 ALA B C 1
ATOM 1842 O O . ALA B 1 70 ? -3.242 21.391 0.814 1 90.19 70 ALA B O 1
ATOM 1843 N N . PHE B 1 71 ? -2.678 19.531 -0.238 1 87.94 71 PHE B N 1
ATOM 1844 C CA . PHE B 1 71 ? -3.404 18.688 0.708 1 87.94 71 PHE B CA 1
ATOM 1845 C C . PHE B 1 71 ? -2.814 18.812 2.107 1 87.94 71 PHE B C 1
ATOM 1847 O O . PHE B 1 71 ? -3.543 19.031 3.076 1 87.94 71 PHE B O 1
ATOM 1854 N N . LEU B 1 72 ? -1.523 18.734 2.232 1 91.69 72 LEU B N 1
ATOM 1855 C CA . LEU B 1 72 ? -0.845 18.875 3.516 1 91.69 72 LEU B CA 1
ATOM 1856 C C . LEU B 1 72 ? -1.141 20.234 4.141 1 91.69 72 LEU B C 1
ATOM 1858 O O . LEU B 1 72 ? -1.403 20.328 5.344 1 91.69 72 LEU B O 1
ATOM 1862 N N . LYS B 1 73 ? -1.099 21.25 3.328 1 92.19 73 LYS B N 1
ATOM 1863 C CA . LYS B 1 73 ? -1.382 22.609 3.809 1 92.19 73 LYS B CA 1
ATOM 1864 C C . LYS B 1 73 ? -2.803 22.703 4.355 1 92.19 73 LYS B C 1
ATOM 1866 O O . LYS B 1 73 ? -3.039 23.375 5.363 1 92.19 73 LYS B O 1
ATOM 1871 N N . SER B 1 74 ? -3.691 22.031 3.74 1 90.31 74 SER B N 1
ATOM 1872 C CA . SER B 1 74 ? -5.094 22.094 4.141 1 90.31 74 SER B CA 1
ATOM 1873 C C . SER B 1 74 ? -5.312 21.422 5.492 1 90.31 74 SER B C 1
ATOM 1875 O O . SER B 1 74 ? -6.277 21.734 6.195 1 90.31 74 SER B O 1
ATOM 1877 N N . ILE B 1 75 ? -4.457 20.531 5.902 1 88.69 75 ILE B N 1
ATOM 1878 C CA . ILE B 1 75 ? -4.586 19.766 7.145 1 88.69 75 ILE B CA 1
ATOM 1879 C C . ILE B 1 75 ? -3.707 20.391 8.227 1 88.69 75 ILE B C 1
ATOM 1881 O O . ILE B 1 75 ? -3.883 20.125 9.414 1 88.69 75 ILE B O 1
ATOM 1885 N N . ASP B 1 76 ? -2.805 21.219 7.832 1 93.12 76 ASP B N 1
ATOM 1886 C CA . ASP B 1 76 ? -1.828 21.812 8.742 1 93.12 76 ASP B CA 1
ATOM 1887 C C . ASP B 1 76 ? -2.52 22.516 9.906 1 93.12 76 ASP B C 1
ATOM 1889 O O . ASP B 1 76 ? -3.471 23.266 9.703 1 93.12 76 ASP B O 1
ATOM 1893 N N . GLY B 1 77 ? -2.094 22.141 11.125 1 93.25 77 GLY B N 1
ATOM 1894 C CA . GLY B 1 77 ? -2.592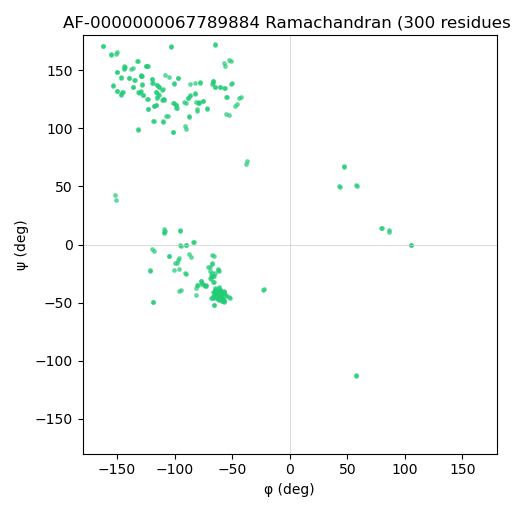 22.75 12.352 1 93.25 77 GLY B CA 1
ATOM 1895 C C . GLY B 1 77 ? -3.943 22.219 12.781 1 93.25 77 GLY B C 1
ATOM 1896 O O . GLY B 1 77 ? -4.582 22.766 13.672 1 93.25 77 GLY B O 1
ATOM 1897 N N . LYS B 1 78 ? -4.406 21.078 12.195 1 90.5 78 LYS B N 1
ATOM 1898 C CA . LYS B 1 78 ? -5.797 20.703 12.445 1 90.5 78 LYS B CA 1
ATOM 1899 C C . LYS B 1 78 ? -5.895 19.328 13.094 1 90.5 78 LYS B C 1
ATOM 1901 O O . LYS B 1 78 ? -6.926 18.984 13.68 1 90.5 78 LYS B O 1
ATOM 1906 N N . LEU B 1 79 ? -4.93 18.5 12.977 1 90.06 79 LEU B N 1
ATOM 1907 C CA . LEU B 1 79 ? -4.992 17.125 13.469 1 90.06 79 LEU B CA 1
ATOM 1908 C C . LEU B 1 79 ? -4.055 16.922 14.656 1 90.06 79 LEU B C 1
ATOM 1910 O O . LEU B 1 79 ? -2.857 17.203 14.562 1 90.06 79 LEU B O 1
ATOM 1914 N N . PHE B 1 80 ? -4.629 16.438 15.773 1 94 80 PHE B N 1
ATOM 1915 C CA . PHE B 1 80 ? -3.877 16.266 17.016 1 94 80 PHE B CA 1
ATOM 1916 C C . PHE B 1 80 ? -4.168 14.914 17.641 1 94 80 PHE B C 1
ATOM 1918 O O . PHE B 1 80 ? -5.309 14.445 17.625 1 94 80 PHE B O 1
ATOM 1925 N N . ALA B 1 81 ? -3.172 14.32 18.188 1 95 81 ALA B N 1
ATOM 1926 C CA . ALA B 1 81 ? -3.299 13.133 19.016 1 95 81 ALA B CA 1
ATOM 1927 C C . ALA B 1 81 ? -2.242 13.125 20.125 1 95 81 ALA B C 1
ATOM 1929 O O . ALA B 1 81 ? -1.092 13.5 19.891 1 95 81 ALA B O 1
ATOM 1930 N N . ASP B 1 82 ? -2.607 12.633 21.312 1 94.88 82 ASP B N 1
ATOM 1931 C CA . ASP B 1 82 ? -1.692 12.586 22.438 1 94.88 82 ASP B CA 1
ATOM 1932 C C . ASP B 1 82 ? -0.676 11.453 22.281 1 94.88 82 ASP B C 1
ATOM 1934 O O . ASP B 1 82 ? 0.438 11.539 22.797 1 94.88 82 ASP B O 1
ATOM 1938 N N . SER B 1 83 ? -1.159 10.438 21.688 1 96.06 83 SER B N 1
ATOM 1939 C CA . SER B 1 83 ? -0.323 9.266 21.453 1 96.06 83 SER B CA 1
ATOM 1940 C C . SER B 1 83 ? -0.819 8.445 20.266 1 96.06 83 SER B C 1
ATOM 1942 O O . SER B 1 83 ? -1.897 8.711 19.734 1 96.06 83 SER B O 1
ATOM 1944 N N . TYR B 1 84 ? 0.015 7.59 19.781 1 97.69 84 TYR B N 1
ATOM 1945 C CA . TYR B 1 84 ? -0.367 6.637 18.75 1 97.69 84 TYR B CA 1
ATOM 1946 C C . TYR B 1 84 ? 0.338 5.301 18.953 1 97.69 84 TYR B C 1
ATOM 1948 O O . TYR B 1 84 ? 1.385 5.238 19.594 1 97.69 84 TYR B O 1
ATOM 1956 N N . ASP B 1 85 ? -0.305 4.254 18.469 1 97.62 85 ASP B N 1
ATOM 1957 C CA . ASP B 1 85 ? 0.312 2.932 18.438 1 97.62 85 ASP B CA 1
ATOM 1958 C C . ASP B 1 85 ? 0.879 2.629 17.047 1 97.62 85 ASP B C 1
ATOM 1960 O O . ASP B 1 85 ? 0.168 2.727 16.047 1 97.62 85 ASP B O 1
ATOM 1964 N N . PHE B 1 86 ? 2.141 2.406 16.984 1 97.88 86 PHE B N 1
ATOM 1965 C CA . PHE B 1 86 ? 2.898 2.006 15.805 1 97.88 86 PHE B CA 1
ATOM 1966 C C . PHE B 1 86 ? 3.195 0.512 15.836 1 97.88 86 PHE B C 1
ATOM 1968 O O . PHE B 1 86 ? 4.219 0.088 16.375 1 97.88 86 PHE B O 1
ATOM 1975 N N . LEU B 1 87 ? 2.35 -0.294 15.133 1 96.81 87 LEU B N 1
ATOM 1976 C CA . LEU B 1 87 ? 2.344 -1.726 15.414 1 96.81 87 LEU B CA 1
ATOM 1977 C C . LEU B 1 87 ? 2.934 -2.51 14.25 1 96.81 87 LEU B C 1
ATOM 1979 O O . LEU B 1 87 ? 2.656 -2.205 13.086 1 96.81 87 LEU B O 1
ATOM 1983 N N . ASN B 1 88 ? 3.826 -3.467 14.523 1 95.12 88 ASN B N 1
ATOM 1984 C CA . ASN B 1 88 ? 4.375 -4.496 13.648 1 95.12 88 ASN B CA 1
ATOM 1985 C C . ASN B 1 88 ? 5.059 -3.885 12.43 1 95.12 88 ASN B C 1
ATOM 1987 O O . ASN B 1 88 ? 4.77 -4.266 11.297 1 95.12 88 ASN B O 1
ATOM 1991 N N . PRO B 1 89 ? 5.953 -2.928 12.68 1 97.62 89 PRO B N 1
ATOM 1992 C CA . PRO B 1 89 ? 6.668 -2.389 11.523 1 97.62 89 PRO B CA 1
ATOM 1993 C C . PRO B 1 89 ? 7.566 -3.422 10.852 1 97.62 89 PRO B C 1
ATOM 1995 O O . PRO B 1 89 ? 8.242 -4.199 11.539 1 97.62 89 PRO B O 1
ATOM 1998 N N . ARG B 1 90 ? 7.555 -3.5 9.594 1 96.94 90 ARG B N 1
ATOM 1999 C CA . ARG B 1 90 ? 8.445 -4.336 8.805 1 96.94 90 ARG B CA 1
ATOM 2000 C C . ARG B 1 90 ? 9.109 -3.531 7.691 1 96.94 90 ARG B C 1
ATOM 2002 O O . ARG B 1 90 ? 8.445 -2.754 7 1 96.94 90 ARG B O 1
ATOM 2009 N N . ILE B 1 91 ? 10.398 -3.709 7.621 1 97.81 91 ILE B N 1
ATOM 2010 C CA . ILE B 1 91 ? 11.164 -3.164 6.5 1 97.81 91 ILE B CA 1
ATOM 2011 C C . ILE B 1 91 ? 11.641 -4.301 5.602 1 97.81 91 ILE B C 1
ATOM 2013 O O . ILE B 1 91 ? 12.219 -5.281 6.082 1 97.81 91 ILE B O 1
ATOM 2017 N N . GLN B 1 92 ? 11.328 -4.242 4.355 1 96.81 92 GLN B N 1
ATOM 2018 C CA . GLN B 1 92 ? 11.938 -5.055 3.307 1 96.81 92 GLN B CA 1
ATOM 2019 C C . GLN B 1 92 ? 12.688 -4.188 2.301 1 96.81 92 GLN B C 1
ATOM 2021 O O . GLN B 1 92 ? 12.109 -3.275 1.706 1 96.81 92 GLN B O 1
ATOM 2026 N N . ALA B 1 93 ? 14 -4.441 2.172 1 95.75 93 ALA B N 1
ATOM 2027 C CA . ALA B 1 93 ? 14.812 -3.494 1.415 1 95.75 93 ALA B CA 1
ATOM 2028 C C . ALA B 1 93 ? 15.828 -4.223 0.541 1 95.75 93 ALA B C 1
ATOM 2030 O O . ALA B 1 93 ? 16.328 -5.293 0.907 1 95.75 93 ALA B O 1
ATOM 203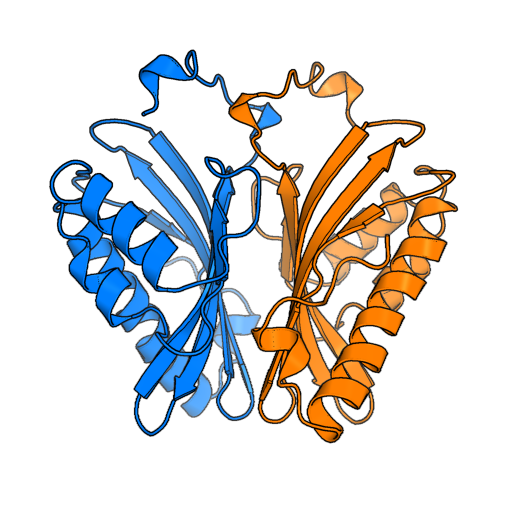1 N N . VAL B 1 94 ? 16.016 -3.609 -0.656 1 92.25 94 VAL B N 1
ATOM 2032 C CA . VAL B 1 94 ? 17.125 -4.043 -1.514 1 92.25 94 VAL B CA 1
ATOM 2033 C C . VAL B 1 94 ? 17.688 -2.844 -2.27 1 92.25 94 VAL B C 1
ATOM 2035 O O . VAL B 1 94 ? 16.953 -2.088 -2.898 1 92.25 94 VAL B O 1
ATOM 2038 N N . ASN B 1 95 ? 18.984 -2.625 -2.287 1 89.25 95 ASN B N 1
ATOM 2039 C CA . ASN B 1 95 ? 19.812 -1.764 -3.133 1 89.25 95 ASN B CA 1
ATOM 2040 C C . ASN B 1 95 ? 19.172 -0.392 -3.324 1 89.25 95 ASN B C 1
ATOM 2042 O O . ASN B 1 95 ? 19 0.071 -4.457 1 89.25 95 ASN B O 1
ATOM 2046 N N . GLY B 1 96 ? 18.703 0.362 -2.352 1 94.06 96 GLY B N 1
ATOM 2047 C CA . GLY B 1 96 ? 18.297 1.754 -2.453 1 94.06 96 GLY B CA 1
ATOM 2048 C C . GLY B 1 96 ? 16.797 1.938 -2.434 1 94.06 96 GLY B C 1
ATOM 2049 O O . GLY B 1 96 ? 16.297 3.051 -2.619 1 94.06 96 GLY B O 1
ATOM 2050 N N . MET B 1 97 ? 16.062 0.926 -2.342 1 97.31 97 MET B N 1
ATOM 2051 C CA . MET B 1 97 ? 14.617 0.983 -2.178 1 97.31 97 MET B CA 1
ATOM 2052 C C . MET B 1 97 ? 14.164 0.117 -1.007 1 97.31 97 MET B C 1
ATOM 2054 O O . MET B 1 97 ? 14.828 -0.865 -0.664 1 97.31 97 MET B O 1
ATOM 2058 N N . ALA B 1 98 ? 13.148 0.544 -0.312 1 98 98 ALA B N 1
ATOM 2059 C CA . ALA B 1 98 ? 12.617 -0.17 0.848 1 98 98 ALA B CA 1
ATOM 2060 C C . ALA B 1 98 ? 11.117 0.069 1.002 1 98 98 ALA B C 1
ATOM 2062 O O . ALA B 1 98 ? 10.609 1.125 0.62 1 98 98 ALA B O 1
ATOM 2063 N N . VAL B 1 99 ? 10.438 -0.924 1.512 1 98.56 99 VAL B N 1
ATOM 2064 C CA . VAL B 1 99 ? 9.039 -0.751 1.878 1 98.56 99 VAL B CA 1
ATOM 2065 C C . VAL B 1 99 ? 8.875 -0.901 3.389 1 98.56 99 VAL B C 1
ATOM 2067 O O . VAL B 1 99 ? 9.398 -1.845 3.984 1 98.56 99 VAL B O 1
ATOM 2070 N N . LEU B 1 100 ? 8.289 0.063 3.975 1 98.75 100 LEU B N 1
ATOM 2071 C CA . LEU B 1 100 ? 7.809 -0.005 5.352 1 98.75 100 LEU B CA 1
ATOM 2072 C C . LEU B 1 100 ? 6.309 -0.26 5.395 1 98.75 100 LEU B C 1
ATOM 2074 O O . LEU B 1 100 ? 5.531 0.473 4.777 1 98.75 100 LEU B O 1
ATOM 2078 N N . THR B 1 101 ? 5.859 -1.33 6.027 1 98.44 101 THR B N 1
ATOM 2079 C CA . THR B 1 101 ? 4.449 -1.573 6.316 1 98.44 101 THR B CA 1
ATOM 2080 C C . THR B 1 101 ? 4.215 -1.669 7.82 1 98.44 101 THR B C 1
ATOM 2082 O O . THR B 1 101 ? 5.035 -2.232 8.547 1 98.44 101 THR B O 1
ATOM 2085 N N . TYR B 1 102 ? 3.174 -1.101 8.281 1 98.12 102 TYR B N 1
ATOM 2086 C CA . TYR B 1 102 ? 2.789 -1.15 9.688 1 98.12 102 TYR B CA 1
ATOM 2087 C C . TYR B 1 102 ? 1.323 -0.773 9.867 1 98.12 102 TYR B C 1
ATOM 2089 O O . TYR B 1 102 ? 0.647 -0.412 8.898 1 98.12 102 TYR B O 1
ATOM 2097 N N . GLN B 1 103 ? 0.839 -0.965 11.07 1 97.5 103 GLN B N 1
ATOM 2098 C CA . GLN B 1 103 ? -0.508 -0.519 11.406 1 97.5 103 GLN B CA 1
ATOM 2099 C C . GLN B 1 103 ? -0.473 0.604 12.438 1 97.5 103 GLN B C 1
ATOM 2101 O O . GLN B 1 103 ? 0.319 0.561 13.383 1 97.5 103 GLN B O 1
ATOM 2106 N N . LEU B 1 104 ? -1.261 1.597 12.188 1 97.62 104 LEU B N 1
ATOM 2107 C CA . LEU B 1 104 ? -1.307 2.797 13.016 1 97.62 104 LEU B CA 1
ATOM 2108 C C . LEU B 1 104 ? -2.654 2.924 13.719 1 97.62 104 LEU B C 1
ATOM 2110 O O . LEU B 1 104 ? -3.703 2.801 13.078 1 97.62 104 LEU B O 1
ATOM 2114 N N . TYR B 1 105 ? -2.627 3.133 15.039 1 96.44 105 TYR B N 1
ATOM 2115 C CA . TYR B 1 105 ? -3.805 3.453 15.836 1 96.44 105 TYR B CA 1
ATOM 2116 C C . TYR B 1 105 ? -3.607 4.758 16.594 1 96.44 105 TYR B C 1
ATOM 2118 O O . TYR B 1 105 ? -2.602 4.938 17.297 1 96.44 105 TYR B O 1
ATOM 2126 N N . ALA B 1 106 ? -4.5 5.594 16.391 1 95.38 106 ALA B N 1
ATOM 2127 C CA . ALA B 1 106 ? -4.445 6.867 17.094 1 95.38 106 ALA B CA 1
ATOM 2128 C C . ALA B 1 106 ? -5.848 7.43 17.328 1 95.38 106 ALA B C 1
ATOM 2130 O O . ALA B 1 106 ? -6.688 7.387 16.422 1 95.38 106 ALA B O 1
ATOM 2131 N N . LYS B 1 107 ? -6.066 7.828 18.547 1 92.81 107 LYS B N 1
ATOM 2132 C CA . LYS B 1 107 ? -7.258 8.625 18.828 1 92.81 107 LYS B CA 1
ATOM 2133 C C . LYS B 1 107 ? -6.988 10.109 18.625 1 92.81 107 LYS B C 1
ATOM 2135 O O . LYS B 1 107 ? -6.254 10.719 19.406 1 92.81 107 LYS B O 1
ATOM 2140 N N . THR B 1 108 ? -7.633 10.617 17.562 1 89.62 108 THR B N 1
ATOM 2141 C CA . THR B 1 108 ? -7.387 12.031 17.297 1 89.62 108 THR B CA 1
ATOM 2142 C C . THR B 1 108 ? -8.57 12.875 17.75 1 89.62 108 THR B C 1
ATOM 2144 O O . THR B 1 108 ? -9.594 12.336 18.188 1 89.62 108 THR B O 1
ATOM 2147 N N . ASN B 1 109 ? -8.383 14.211 17.75 1 87.44 109 ASN B N 1
ATOM 2148 C CA . ASN B 1 109 ? -9.445 15.164 18.047 1 87.44 109 ASN B CA 1
ATOM 2149 C C . ASN B 1 109 ? -10.547 15.133 16.984 1 87.44 109 ASN B C 1
ATOM 2151 O O . ASN B 1 109 ? -11.625 15.695 17.188 1 87.44 109 ASN B O 1
ATOM 2155 N N . ARG B 1 110 ? -10.344 14.445 15.883 1 76.31 110 ARG B N 1
ATOM 2156 C CA . ARG B 1 110 ? -11.289 14.453 14.766 1 76.31 110 ARG B CA 1
ATOM 2157 C C . ARG B 1 110 ? -11.828 13.055 14.492 1 76.31 110 ARG B C 1
ATOM 2159 O O . ARG B 1 110 ? -13.031 12.867 14.312 1 76.31 110 ARG B O 1
ATOM 2166 N N . ILE B 1 111 ? -10.898 12.078 14.398 1 75.56 111 ILE B N 1
ATOM 2167 C CA . ILE B 1 111 ? -11.281 10.727 14.016 1 75.56 111 ILE B CA 1
ATOM 2168 C C . ILE B 1 111 ? -10.43 9.719 14.773 1 75.56 111 ILE B C 1
ATOM 2170 O O . ILE B 1 111 ? -9.32 10.039 15.219 1 75.56 111 ILE B O 1
ATOM 2174 N N . ASP B 1 112 ? -11.016 8.57 14.969 1 85.31 112 ASP B N 1
ATOM 2175 C CA . ASP B 1 112 ? -10.203 7.434 15.383 1 85.31 112 ASP B CA 1
ATOM 2176 C C . ASP B 1 112 ? -9.5 6.801 14.18 1 85.31 112 ASP B C 1
ATOM 2178 O O . ASP B 1 112 ? -10.156 6.281 13.273 1 85.31 112 ASP B O 1
ATOM 2182 N N . MET B 1 113 ? -8.25 6.875 14.234 1 88.81 113 MET B N 1
ATOM 2183 C CA . MET B 1 113 ? -7.453 6.359 13.125 1 88.81 113 MET B CA 1
ATOM 2184 C C . MET B 1 113 ? -7.078 4.898 13.359 1 88.81 113 MET B C 1
ATOM 2186 O O . MET B 1 113 ? -6.551 4.551 14.414 1 88.81 113 MET B O 1
ATOM 2190 N N . GLU B 1 114 ? -7.418 4.035 12.5 1 93.75 114 GLU B N 1
ATOM 2191 C CA . GLU B 1 114 ? -6.973 2.652 12.359 1 93.75 114 GLU B CA 1
ATOM 2192 C C . GLU B 1 114 ? -6.586 2.346 10.914 1 93.75 114 GLU B C 1
ATOM 2194 O O . GLU B 1 114 ? -7.453 2.061 10.078 1 93.75 114 GLU B O 1
ATOM 2199 N N . TYR B 1 115 ? -5.258 2.402 10.703 1 95.56 115 TYR B N 1
ATOM 2200 C CA . TYR B 1 115 ? -4.828 2.391 9.305 1 95.56 115 TYR B CA 1
ATOM 2201 C C . TYR B 1 115 ? -3.766 1.322 9.07 1 95.56 115 TYR B C 1
ATOM 2203 O O . TYR B 1 115 ? -2.908 1.093 9.93 1 95.56 115 TYR B O 1
ATOM 2211 N N . ASN B 1 116 ? -3.889 0.595 7.949 1 97.12 116 ASN B N 1
ATOM 2212 C CA . ASN B 1 116 ? -2.732 -0.021 7.309 1 97.12 116 ASN B CA 1
ATOM 2213 C C . ASN B 1 116 ? -1.887 1.011 6.566 1 97.12 116 ASN B C 1
ATOM 2215 O O . ASN B 1 116 ? -2.395 1.733 5.707 1 97.12 116 ASN B O 1
ATOM 2219 N N . VAL B 1 117 ? -0.602 1.127 6.891 1 98.25 117 VAL B N 1
ATOM 2220 C CA . VAL B 1 117 ? 0.245 2.143 6.273 1 98.25 117 VAL B CA 1
ATOM 2221 C C . VAL B 1 117 ? 1.345 1.473 5.453 1 98.25 117 VAL B C 1
ATOM 2223 O O . VAL B 1 117 ? 1.992 0.534 5.922 1 98.25 117 VAL B O 1
ATOM 2226 N N . ILE B 1 118 ? 1.538 1.904 4.227 1 98.62 118 ILE B N 1
ATOM 2227 C CA . ILE B 1 118 ? 2.58 1.45 3.311 1 98.62 118 ILE B CA 1
ATOM 2228 C C . ILE B 1 118 ? 3.416 2.641 2.85 1 98.62 118 ILE B C 1
ATOM 2230 O O . ILE B 1 118 ? 2.9 3.559 2.207 1 98.62 118 ILE B O 1
ATOM 2234 N N . GLU B 1 119 ? 4.652 2.682 3.154 1 98.81 119 GLU B N 1
ATOM 2235 C CA . GLU B 1 119 ? 5.598 3.707 2.717 1 98.81 119 GLU B CA 1
ATOM 2236 C C . GLU B 1 119 ? 6.715 3.104 1.873 1 98.81 119 GLU B C 1
ATOM 2238 O O . GLU B 1 119 ? 7.465 2.244 2.344 1 98.81 119 GLU B O 1
ATOM 2243 N N . ILE B 1 120 ? 6.82 3.551 0.656 1 98.62 120 ILE B N 1
ATOM 2244 C CA . ILE B 1 120 ? 7.91 3.092 -0.201 1 98.62 120 ILE B CA 1
ATOM 2245 C C . ILE B 1 120 ? 9.039 4.121 -0.198 1 98.62 120 ILE B C 1
ATOM 2247 O O . ILE B 1 120 ? 8.859 5.25 -0.662 1 98.62 120 ILE B O 1
ATOM 2251 N N . PHE B 1 121 ? 10.156 3.703 0.277 1 98.5 121 PHE B N 1
ATOM 2252 C CA . PHE B 1 121 ? 11.328 4.566 0.348 1 98.5 121 PHE B CA 1
ATOM 2253 C C . PHE B 1 121 ? 12.242 4.336 -0.849 1 98.5 121 PHE B C 1
ATOM 2255 O O . PHE B 1 121 ? 12.406 3.203 -1.305 1 98.5 121 PHE B O 1
ATOM 2262 N N . GLN B 1 122 ? 12.82 5.363 -1.312 1 97.69 122 GLN B N 1
ATOM 2263 C CA . GLN B 1 122 ? 13.883 5.324 -2.311 1 97.69 122 GLN B CA 1
ATOM 2264 C C . GLN B 1 122 ? 15.016 6.281 -1.944 1 97.69 122 GLN B C 1
ATOM 2266 O O . GLN B 1 122 ? 14.766 7.402 -1.5 1 97.69 122 GLN B O 1
ATOM 2271 N N . LYS B 1 123 ? 16.188 5.777 -2.096 1 96.12 123 LYS B N 1
ATOM 2272 C CA . LYS B 1 123 ? 17.344 6.648 -1.884 1 96.12 123 LYS B CA 1
ATOM 2273 C C . LYS B 1 123 ? 17.484 7.652 -3.021 1 96.12 123 LYS B C 1
ATOM 2275 O O . LYS B 1 123 ? 17.547 7.27 -4.191 1 96.12 123 LYS B O 1
ATOM 2280 N N . GLU B 1 124 ? 17.375 8.836 -2.734 1 94.25 124 GLU B N 1
ATOM 2281 C CA . GLU B 1 124 ? 17.641 9.953 -3.637 1 94.25 124 GLU B CA 1
ATOM 2282 C C . GLU B 1 124 ? 18.906 10.711 -3.215 1 94.25 124 GLU B C 1
ATOM 2284 O O . GLU B 1 124 ? 18.891 11.445 -2.223 1 94.25 124 GLU B O 1
ATOM 2289 N N . ASP B 1 125 ? 19.953 10.477 -3.994 1 90.06 125 ASP B N 1
ATOM 2290 C CA . ASP B 1 125 ? 21.266 10.969 -3.594 1 90.06 125 ASP B CA 1
ATOM 2291 C C . ASP B 1 125 ? 21.672 10.43 -2.221 1 90.06 125 ASP B C 1
ATOM 2293 O O . ASP B 1 125 ? 21.766 9.219 -2.033 1 90.06 125 ASP B O 1
ATOM 2297 N N . ASP B 1 126 ? 21.766 11.211 -1.199 1 90.25 126 ASP B N 1
ATOM 2298 C CA . ASP B 1 126 ? 22.234 10.734 0.093 1 90.25 126 ASP B CA 1
ATOM 2299 C C . ASP B 1 126 ? 21.109 10.664 1.108 1 90.25 126 ASP B C 1
ATOM 2301 O O . ASP B 1 126 ? 21.328 10.367 2.283 1 90.25 126 ASP B O 1
ATOM 2305 N N . ASN B 1 127 ? 19.906 10.797 0.589 1 95.44 127 ASN B N 1
ATOM 2306 C CA . ASN B 1 127 ? 18.766 10.828 1.51 1 95.44 127 ASN B CA 1
ATOM 2307 C C . ASN B 1 127 ? 17.688 9.82 1.109 1 95.44 127 ASN B C 1
ATOM 2309 O O . ASN B 1 127 ? 17.5 9.555 -0.078 1 95.44 127 ASN B O 1
ATOM 2313 N N . TRP B 1 128 ? 17.078 9.281 2.119 1 97.56 128 TRP B N 1
ATOM 2314 C CA . TRP B 1 128 ? 15.906 8.453 1.875 1 97.56 128 TRP B CA 1
ATOM 2315 C C . TRP B 1 128 ? 14.641 9.297 1.82 1 97.56 128 TRP B C 1
ATOM 2317 O O . TRP B 1 128 ? 14.406 10.125 2.703 1 97.56 128 TRP B O 1
ATOM 2327 N N . LYS B 1 129 ? 13.883 9.125 0.741 1 97.5 129 LYS B N 1
ATOM 2328 C CA . LYS B 1 129 ? 12.594 9.773 0.552 1 97.5 129 LYS B CA 1
ATOM 2329 C C . LYS B 1 129 ? 11.484 8.75 0.31 1 97.5 129 LYS B C 1
ATOM 2331 O O . LYS B 1 129 ? 11.758 7.625 -0.125 1 97.5 129 LYS B O 1
ATOM 2336 N N . VAL B 1 130 ? 10.32 9.102 0.645 1 97.69 130 VAL B N 1
ATOM 2337 C CA . VAL B 1 130 ? 9.172 8.258 0.33 1 97.69 130 VAL B CA 1
ATOM 2338 C C . VAL B 1 130 ? 8.641 8.609 -1.057 1 97.69 130 VAL B C 1
ATOM 2340 O O . VAL B 1 130 ? 8.289 9.766 -1.321 1 97.69 130 VAL B O 1
ATOM 2343 N N . ILE B 1 131 ? 8.531 7.57 -1.905 1 96.69 131 ILE B N 1
ATOM 2344 C CA . ILE B 1 131 ? 8.094 7.824 -3.273 1 96.69 131 ILE B CA 1
ATOM 2345 C C . ILE B 1 131 ? 6.641 7.383 -3.439 1 96.69 131 ILE B C 1
ATOM 2347 O O . ILE B 1 131 ? 6 7.695 -4.449 1 96.69 131 ILE B O 1
ATOM 2351 N N . HIS B 1 132 ? 6.109 6.727 -2.529 1 97.62 132 HIS B N 1
ATOM 2352 C CA . HIS B 1 132 ? 4.691 6.379 -2.486 1 97.62 132 HIS B CA 1
ATOM 2353 C C . HIS B 1 132 ? 4.215 6.184 -1.052 1 97.62 132 HIS B C 1
ATOM 2355 O O . HIS B 1 132 ? 4.914 5.578 -0.237 1 97.62 132 HIS B O 1
ATOM 2361 N N . SER B 1 133 ? 3.107 6.691 -0.755 1 97.88 133 SER B N 1
ATOM 2362 C CA . SER B 1 133 ? 2.484 6.566 0.558 1 97.88 133 SER B CA 1
ATOM 2363 C C . SER B 1 133 ? 1.026 6.133 0.438 1 97.88 133 SER B C 1
ATOM 2365 O O . SER B 1 133 ? 0.274 6.684 -0.369 1 97.88 133 SER B O 1
ATOM 2367 N N . THR B 1 134 ? 0.628 5.102 1.2 1 97.69 134 THR B N 1
ATOM 2368 C CA . THR B 1 134 ? -0.76 4.656 1.257 1 97.69 134 THR B CA 1
ATOM 2369 C C . THR B 1 134 ? -1.246 4.582 2.701 1 97.69 134 THR B C 1
ATOM 2371 O O . THR B 1 134 ? -0.567 4.02 3.562 1 97.69 134 THR B O 1
ATOM 2374 N N . TRP B 1 135 ? -2.355 5.188 2.938 1 95.69 135 TRP B N 1
ATOM 2375 C CA . TRP B 1 135 ? -3.09 5.105 4.195 1 95.69 135 TRP B CA 1
ATOM 2376 C C . TRP B 1 135 ? -4.473 4.5 3.982 1 95.69 135 TRP B C 1
ATOM 2378 O O . TRP B 1 135 ? -5.359 5.148 3.418 1 95.69 135 TRP B O 1
ATOM 2388 N N . SER B 1 136 ? -4.625 3.246 4.41 1 94.75 136 SER B N 1
ATOM 2389 C CA . SER B 1 136 ? -5.875 2.529 4.176 1 94.75 136 SER B CA 1
ATOM 2390 C C . SER B 1 136 ? -6.527 2.113 5.492 1 94.75 136 SER B C 1
ATOM 2392 O O . SER B 1 136 ? -5.844 1.673 6.418 1 94.75 136 SER B O 1
ATOM 2394 N N . PHE B 1 137 ? -7.879 2.189 5.551 1 92 137 PHE B N 1
ATOM 2395 C CA . PHE B 1 137 ? -8.602 1.801 6.758 1 92 137 PHE B CA 1
ATOM 2396 C C . PHE B 1 137 ? -8.469 0.303 7.004 1 92 137 PHE B C 1
ATOM 2398 O O . PHE B 1 137 ? -8.57 -0.496 6.07 1 92 137 PHE B O 1
ATOM 2405 N N . ILE B 1 138 ? -8.32 -0.016 8.211 1 92.44 138 ILE B N 1
ATOM 2406 C CA . ILE B 1 138 ? -8.422 -1.411 8.617 1 92.44 138 ILE B CA 1
ATOM 2407 C C . ILE B 1 138 ? -9.898 -1.812 8.719 1 92.44 138 ILE B C 1
ATOM 2409 O O . ILE B 1 138 ? -10.672 -1.183 9.445 1 92.44 138 ILE B O 1
ATOM 2413 N N . ARG B 1 139 ? -10.281 -2.746 8.039 1 86.12 139 ARG B N 1
ATOM 2414 C CA . ARG B 1 139 ? -11.625 -3.314 8.008 1 86.12 139 ARG B CA 1
ATOM 2415 C C . ARG B 1 139 ? -12.68 -2.219 7.898 1 86.12 139 ARG B C 1
ATOM 2417 O O . ARG B 1 139 ? -13.516 -2.062 8.789 1 86.12 139 ARG B O 1
ATOM 2424 N N . PRO B 1 140 ? -12.688 -1.57 6.828 1 82.69 140 PRO B N 1
ATOM 2425 C CA . PRO B 1 140 ? -13.648 -0.477 6.672 1 82.69 140 PRO B CA 1
ATOM 2426 C C . PRO B 1 140 ? -15.094 -0.954 6.73 1 82.69 140 PRO B C 1
ATOM 2428 O O . PRO B 1 140 ? -15.984 -0.191 7.113 1 82.69 140 PRO B O 1
ATOM 2431 N N . MET B 1 141 ? -15.328 -2.15 6.5 1 79.81 141 MET B N 1
ATOM 2432 C CA . MET B 1 141 ? -16.688 -2.688 6.496 1 79.81 141 MET B CA 1
ATOM 2433 C C . MET B 1 141 ? -17.25 -2.73 7.91 1 79.81 141 MET B C 1
ATOM 2435 O O . MET B 1 141 ? -18.469 -2.836 8.094 1 79.81 141 MET B O 1
ATOM 2439 N N . ASP B 1 142 ? -16.391 -2.678 8.867 1 79.19 142 ASP B N 1
ATOM 2440 C CA . ASP B 1 142 ? -16.812 -2.732 10.266 1 79.19 142 ASP B CA 1
ATOM 2441 C C . ASP B 1 142 ? -16.969 -1.33 10.852 1 79.19 142 ASP B C 1
ATOM 2443 O O . ASP B 1 142 ? -17.359 -1.173 12.008 1 79.19 142 ASP B O 1
ATOM 2447 N N . LYS B 1 143 ? -16.688 -0.361 10.047 1 77.5 143 LYS B N 1
ATOM 2448 C CA . LYS B 1 143 ? -16.672 1.005 10.562 1 77.5 143 LYS B CA 1
ATOM 2449 C C . LYS B 1 143 ? -17.969 1.735 10.211 1 77.5 143 LYS B C 1
ATOM 2451 O O . LYS B 1 143 ? -18.578 1.466 9.172 1 77.5 143 LYS B O 1
ATOM 2456 N N . LYS B 1 144 ? -18.422 2.447 11.188 1 69.5 144 LYS B N 1
ATOM 2457 C CA . LYS B 1 144 ? -19.484 3.412 10.938 1 69.5 144 LYS B CA 1
ATOM 2458 C C . LYS B 1 144 ? -18.922 4.777 10.562 1 69.5 144 LYS B C 1
ATOM 2460 O O . LYS B 1 144 ? -18.359 5.473 11.406 1 69.5 144 LYS B O 1
ATOM 2465 N N . PHE B 1 145 ? -18.906 5.051 9.242 1 67.31 145 PHE B N 1
ATOM 2466 C CA . PHE B 1 145 ? -18.344 6.324 8.797 1 67.31 145 PHE B CA 1
ATOM 2467 C C . PHE B 1 145 ? -19.375 7.445 8.984 1 67.31 145 PHE B C 1
ATOM 2469 O O . PHE B 1 145 ? -20.547 7.27 8.695 1 67.31 145 PHE B O 1
ATOM 2476 N N . PRO B 1 146 ? -18.859 8.383 9.781 1 55.94 146 PRO B N 1
ATOM 2477 C CA . PRO B 1 146 ? -19.797 9.516 9.836 1 55.94 146 PRO B CA 1
ATOM 2478 C C . PRO B 1 146 ? -20.109 10.086 8.453 1 55.94 146 PRO B C 1
ATOM 2480 O O . PRO B 1 146 ? -19.406 9.789 7.484 1 55.94 146 PRO B O 1
ATOM 2483 N N . LYS B 1 147 ? -21.312 10.758 8.375 1 51.34 147 LYS B N 1
ATOM 2484 C CA . LYS B 1 147 ? -21.656 11.453 7.137 1 51.34 147 LYS B CA 1
ATOM 2485 C C . LYS B 1 147 ? -20.484 12.312 6.652 1 51.34 147 LYS B C 1
ATOM 2487 O O . LYS B 1 147 ? -19.719 12.828 7.461 1 51.34 147 LYS B O 1
ATOM 2492 N N . ILE B 1 148 ? -19.953 12.016 5.41 1 46.34 148 ILE B N 1
ATOM 2493 C CA . ILE B 1 148 ? -18.859 12.695 4.727 1 46.34 148 ILE B CA 1
ATOM 2494 C C . ILE B 1 148 ? -18.719 14.117 5.262 1 46.34 148 ILE B C 1
ATOM 2496 O O . ILE B 1 148 ? -17.609 14.609 5.434 1 46.34 148 ILE B O 1
ATOM 2500 N N . ASP B 1 149 ? -19.734 14.742 5.504 1 43.09 149 ASP B N 1
ATOM 2501 C CA . ASP B 1 149 ? -19.719 16.125 5.988 1 43.09 149 ASP B CA 1
ATOM 2502 C C . ASP B 1 149 ? -19 16.219 7.336 1 43.09 149 ASP B C 1
ATOM 2504 O O . ASP B 1 149 ? -18.453 17.266 7.676 1 43.09 149 ASP B O 1
ATOM 2508 N N . ASP B 1 150 ? -18.922 15.18 8.031 1 42.28 150 ASP B N 1
ATOM 2509 C CA . ASP B 1 150 ? -18.375 15.297 9.383 1 42.28 150 ASP B CA 1
ATOM 2510 C C . ASP B 1 150 ? -16.922 14.844 9.422 1 42.28 150 ASP B C 1
ATOM 2512 O O . ASP B 1 150 ? -16.25 14.992 10.445 1 42.28 150 ASP B O 1
ATOM 2516 N N . VAL B 1 151 ? -16.547 14.156 8.602 1 39.41 151 VAL B N 1
ATOM 2517 C CA . VAL B 1 151 ? -15.211 13.594 8.664 1 39.41 151 VAL B CA 1
ATOM 2518 C C . VAL B 1 151 ? -14.195 14.625 8.164 1 39.41 151 VAL B C 1
ATOM 2520 O O . VAL B 1 151 ? -13.008 14.539 8.469 1 39.41 151 VAL B O 1
ATOM 2523 N N . ILE B 1 152 ? -14.484 15.398 6.992 1 31.83 152 ILE B N 1
ATOM 2524 C CA . ILE B 1 152 ? -13.477 16.359 6.57 1 31.83 152 ILE B CA 1
ATOM 2525 C C . ILE B 1 152 ? -13.414 17.516 7.578 1 31.83 152 ILE B C 1
ATOM 2527 O O . ILE B 1 152 ? -14.445 18.062 7.961 1 31.83 152 ILE B O 1
#

Radius of gyration: 18.76 Å; Cα contacts (8 Å, |Δi|>4): 556; chains: 2; bounding box: 47×45×54 Å

Sequence (304 aa):
MSHALPIYEQNYSDEERTLANHLIGLEKSALDKWFKGDTSGYESLWSERSFTYFDAVVTERVDDYETIKAFLKSIDGKLFADSYDFLNPRIQAVNGMAVLTYQLYAKTNRIDMEYNVIEIFQKEDDNWKVIHSTWSFIRPMDKKFPKIDDVIMSHALPIYEQNYSDEERTLANHLIGLEKSALDKWFKGDTSGYESLWSERSFTYFDAVVTERVDDYETIKAFLKSIDGKLFADSYDFLNPRIQAVNGMAVLTYQLYAKTNRIDMEYNVIEIFQKEDDNWKVIHSTWSFIRPMDKKFPKIDDVI

Nearest PDB structures (foldseek):
  6w3f-assembly2_B  TM=7.732E-01  e=2.517E-06  synthetic construct
  7o21-assembly1_A  TM=7.896E-01  e=1.102E-05  Bdellovibrio bacteriovorus HD100
  7o21-assembly1_B  TM=7.852E-01  e=1.875E-05  Bdellovibrio bacteriovorus HD100
  3b7c-assembly1_A-2  TM=7.477E-01  e=2.520E-05  Shewanella oneidensis MR-1
  6w40-assembly1_B  TM=4.939E-01  e=1.040E-04  synthetic construct

Organism: Pectobacterium atrosepticum (strain SCRI 1043 / ATCC BAA-672) (NCBI:txid218491)